Protein 6CBP (pdb70)

Nearest PDB structures (foldseek):
  6cbp-assembly1_P  TM=1.034E+00  e=3.731E-04  Human immunodeficiency virus 1
  6cbp-assembly1_A  TM=1.004E+00  e=7.213E-52  Homo sapiens
  5u0u-assembly4_E  TM=9.871E-01  e=1.589E-43  Homo sapiens
  7wqv-assembly6_L  TM=9.072E-01  e=3.188E-32  Homo sapiens
  6mn7-assembly1_G  TM=8.513E-01  e=2.211E-30  Homo sapiens

Foldseek 3Di:
DKDKDAPFQDDPPPDTPDDHDDIDMDDDDD/DWAWAKDAADEDAFQAKDKIKIAIDPDDLQFWKKWKWWDDPPFAIGTFWIARLVPRDIDGDPVQVDQWHWGADNVRSMIMIMGGRDDQVPFTWMKMFTFDTDDPPDDRLLQPQGQDIHFTYTYGYDVFWEWDAEWEEAAQAKTKIKTFDACQKVQPFLRKWKWWAAPPGDTHTAAGSFADGDPPHDPQWGKHDDRRMIMIMGGRDDQVSFTKMKMKIRDHPSHIGIHRIYGYHYD

CATH classification: 2.60.40.10

Sequence (265 aa):
EINCTRPNNNTRPGEIIGDIRQAHCNISRAQVQLVQSGAQMKNPGASVKVSCAPSGYTFTDFYIHWLRQAPGQGLQWMGWMNPQTGRTNTARNFQGRVTMTRDTSIGTAYMELRSLTSDDTAIYYCTTGGWISLYYDSSYYPNFDHWGQGTLLTVSGALTQPASVSGSPGQSITISCTGTKYDVGSHDLVSWYQQYPGKVPKYMIYEVNKRPSGVSNRFSGSKSGNTASLTISGLRAEDEADYYCCSFGGSATVVCGGGTKVTVH

B-factor: mean 37.57, std 12.37, range [16.33, 107.13]

Solvent-accessible surface area: 12924 Å² total; per-residue (Å²): 145,123,87,78,64,198,35,36,86,91,89,157,149,68,52,52,45,4,3,76,22,144,58,30,68,65,106,80,217,148,168,51,86,11,80,8,38,49,70,77,122,59,94,74,56,37,53,3,121,2,26,0,40,16,57,49,52,74,26,52,50,64,0,0,0,0,0,21,21,26,144,75,134,5,5,60,8,0,0,0,0,5,1,85,89,19,82,45,32,32,10,86,118,2,156,60,62,10,50,7,57,63,55,90,106,103,19,11,0,46,0,44,0,75,68,0,67,78,125,3,49,4,53,0,10,0,0,5,4,4,137,17,9,128,114,94,14,1,0,43,52,0,15,0,68,82,31,0,100,14,3,76,0,35,8,71,81,116,10,91,19,50,84,77,22,54,4,37,88,57,86,78,20,81,0,44,0,54,18,66,133,150,15,0,28,34,88,95,14,0,0,1,0,13,17,85,114,88,132,56,5,107,16,7,0,52,37,15,90,100,101,20,119,83,20,51,117,56,10,48,12,61,59,89,57,58,37,0,21,0,44,0,43,35,3,146,70,106,4,78,4,34,0,12,0,0,0,17,20,14,70,5,28,5,34,3,1,40,10,0,100,0,46,23,145

Structure (mmCIF, N/CA/C/O backbone):
data_6CBP
#
_entry.id   6CBP
#
_cell.length_a   68.005
_cell.length_b   68.005
_cell.length_c   128.835
_cell.angle_alpha   90.000
_cell.angle_beta   90.000
_cell.angle_gamma   90.000
#
_symmetry.space_group_name_H-M   'P 41 2 2'
#
loop_
_entity.id
_entity.type
_entity.pdbx_description
1 polymer 'Man9-V3 glycopeptide'
2 polymer 'DH270.6 single chain variable fragment'
3 branched beta-D-mannopyranose-(1-4)-2-acetamido-2-deoxy-beta-D-glucopyranose-(1-4)-2-acetamido-2-deoxy-beta-D-glucopyranose
4 branched alpha-D-mannopyranose-(1-2)-alpha-D-mannopyranose-(1-2)-alpha-D-mannopyranose-(1-3)-beta-D-mannopyranose-(1-4)-2-acetamido-2-deoxy-beta-D-glucopyranose-(1-4)-2-acetamido-2-deoxy-beta-D-glucopyranose
5 branched alpha-D-mannopyranose-(1-2)-alpha-D-mannopyranose-(1-3)-alpha-D-mannopyranose
6 branched alpha-D-mannopyranose-(1-2)-alp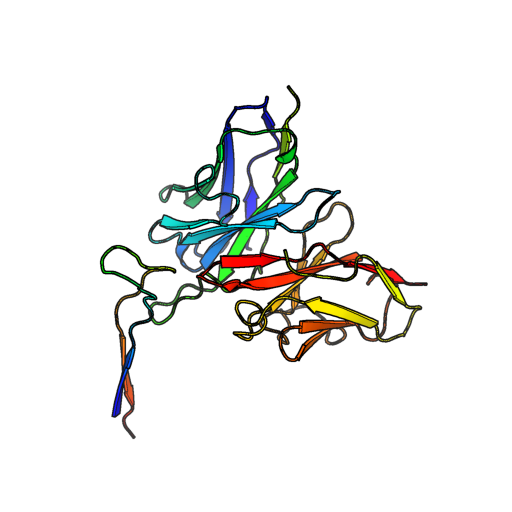ha-D-mannopyranose
7 water water
#
loop_
_atom_site.group_PDB
_atom_site.id
_atom_site.type_symbol
_atom_site.label_atom_id
_atom_site.label_alt_id
_atom_site.label_comp_id
_atom_site.label_asym_id
_atom_site.label_entity_id
_atom_site.label_seq_id
_atom_site.pdbx_PDB_ins_code
_atom_site.Cartn_x
_atom_site.Cartn_y
_atom_site.Cartn_z
_atom_site.occupancy
_atom_site.B_iso_or_equiv
_atom_site.auth_seq_id
_atom_site.auth_comp_id
_atom_site.auth_asym_id
_atom_site.auth_atom_id
_atom_site.pdbx_PDB_model_num
ATOM 1 N N . GLU A 1 1 ? 39.242 -32.836 -39.662 1.00 40.11 293 GLU P N 1
ATOM 2 C CA . GLU A 1 1 ? 38.300 -31.724 -39.738 1.00 42.74 293 GLU P CA 1
ATOM 3 C C . GLU A 1 1 ? 38.151 -31.034 -38.386 1.00 38.18 293 GLU P C 1
ATOM 4 O O . GLU A 1 1 ? 37.724 -31.647 -37.414 1.00 31.85 293 GLU P O 1
ATOM 10 N N . ILE A 1 2 ? 38.499 -29.752 -38.333 1.00 28.08 294 ILE P N 1
ATOM 11 C CA . ILE A 1 2 ? 38.506 -29.014 -37.072 1.00 34.01 294 ILE P CA 1
ATOM 12 C C . ILE A 1 2 ? 37.481 -27.879 -37.051 1.00 30.99 294 ILE P C 1
ATOM 13 O O . ILE A 1 2 ? 37.455 -27.037 -37.947 1.00 27.00 294 ILE P O 1
ATOM 18 N N . ASN A 1 3 ? 36.638 -27.869 -36.021 1.00 25.52 295 ASN P N 1
ATOM 19 C CA . ASN A 1 3 ? 35.626 -26.829 -35.862 1.00 36.52 295 ASN P CA 1
ATOM 20 C C . ASN A 1 3 ? 35.669 -26.235 -34.464 1.00 26.78 295 ASN P C 1
ATOM 21 O O . ASN A 1 3 ? 35.468 -26.939 -33.487 1.00 35.93 295 ASN P O 1
ATOM 26 N N . CYS A 1 4 ? 35.930 -24.936 -34.371 1.00 34.68 296 CYS P N 1
ATOM 27 C CA . CYS A 1 4 ? 35.999 -24.269 -33.078 1.00 23.48 296 CYS P CA 1
ATOM 28 C C . CYS A 1 4 ? 34.882 -23.246 -32.936 1.00 23.07 296 CYS P C 1
ATOM 29 O O . CYS A 1 4 ? 34.598 -22.493 -33.867 1.00 27.56 296 CYS P O 1
ATOM 32 N N . THR A 1 5 ? 34.234 -23.226 -31.775 1.00 33.38 297 THR P N 1
ATOM 33 C CA . THR A 1 5 ? 33.186 -22.242 -31.530 1.00 35.45 297 THR P CA 1
ATOM 34 C C . THR A 1 5 ? 33.389 -21.484 -30.226 1.00 34.83 297 THR P C 1
ATOM 35 O O . THR A 1 5 ? 33.944 -22.007 -29.258 1.00 23.28 297 THR P O 1
ATOM 39 N N . ARG A 1 6 ? 32.923 -20.241 -30.220 1.00 31.86 298 ARG P N 1
ATOM 40 C CA . ARG A 1 6 ? 32.931 -19.409 -29.031 1.00 26.20 298 ARG P CA 1
ATOM 41 C C . ARG A 1 6 ? 31.499 -19.099 -28.610 1.00 29.31 298 ARG P C 1
ATOM 42 O O . ARG A 1 6 ? 30.883 -18.164 -29.125 1.00 24.17 298 ARG P O 1
ATOM 50 N N . PRO A 1 7 ? 30.960 -19.901 -27.681 1.00 25.61 299 PRO P N 1
ATOM 51 C CA . PRO A 1 7 ? 29.590 -19.752 -27.175 1.00 29.58 299 PRO P CA 1
ATOM 52 C C . PRO A 1 7 ? 29.325 -18.384 -26.545 1.00 31.82 299 PRO P C 1
ATOM 53 O O . PRO A 1 7 ? 28.181 -17.932 -26.541 1.00 27.60 299 PRO P O 1
ATOM 57 N N . ASN A 1 8 ? 30.347 -17.706 -26.043 1.00 37.24 300 ASN P N 1
ATOM 58 C CA . ASN A 1 8 ? 30.120 -16.391 -25.457 1.00 40.70 300 ASN P CA 1
ATOM 59 C C . ASN A 1 8 ? 29.374 -15.467 -26.426 1.00 35.37 300 ASN P C 1
ATOM 60 O O . ASN A 1 8 ? 29.719 -15.378 -27.599 1.00 27.83 300 ASN P O 1
ATOM 65 N N . ASN A 1 9 ? 28.346 -14.796 -25.916 1.00 31.34 301 ASN P N 1
ATOM 66 C CA . ASN A 1 9 ? 27.519 -13.870 -26.684 1.00 28.46 301 ASN P CA 1
ATOM 67 C C . ASN A 1 9 ? 27.891 -12.456 -26.299 1.00 26.84 301 ASN P C 1
ATOM 68 O O . ASN A 1 9 ? 27.273 -11.864 -25.424 1.00 29.95 301 ASN P O 1
ATOM 73 N N . ASN A 1 10 ? 28.907 -11.908 -26.944 1.00 34.80 302 ASN P N 1
ATOM 74 C CA . ASN A 1 10 ? 29.349 -10.574 -26.579 1.00 41.12 302 ASN P CA 1
ATOM 75 C C . ASN A 1 10 ? 29.221 -9.440 -27.585 1.00 57.18 302 ASN P C 1
ATOM 76 O O . ASN A 1 10 ? 29.386 -9.619 -28.789 1.00 51.45 302 ASN P O 1
ATOM 81 N N . THR A 1 11 ? 28.930 -8.265 -27.039 1.00 74.63 303 THR P N 1
ATOM 82 C CA . THR A 1 11 ? 28.857 -7.019 -27.781 1.00 92.08 303 THR P CA 1
ATOM 83 C C . THR A 1 11 ? 29.639 -6.025 -26.944 1.00 92.76 303 THR P C 1
ATOM 84 O O . THR A 1 11 ? 29.354 -5.870 -25.757 1.00 96.83 303 THR P O 1
ATOM 88 N N . ARG A 1 12 ? 30.630 -5.377 -27.555 1.00 88.96 304 ARG P N 1
ATOM 89 C CA . ARG A 1 12 ? 31.578 -4.507 -26.850 1.00 81.79 304 ARG P CA 1
ATOM 90 C C . ARG A 1 12 ? 32.455 -5.303 -25.867 1.00 80.00 304 ARG P C 1
ATOM 91 O O . ARG A 1 12 ? 32.023 -6.322 -25.322 1.00 73.72 304 ARG P O 1
ATOM 99 N N . PRO A 1 13 ? 33.703 -4.851 -25.653 1.00 77.72 305 PRO P N 1
ATOM 100 C CA . PRO A 1 13 ? 34.644 -5.600 -24.810 1.00 74.07 305 PRO P CA 1
ATOM 101 C C . PRO A 1 13 ? 34.170 -5.761 -23.368 1.00 69.90 305 PRO P C 1
ATOM 102 O O . PRO A 1 13 ? 34.570 -6.717 -22.704 1.00 74.03 305 PRO P O 1
ATOM 106 N N . GLY A 1 14 ? 33.325 -4.849 -22.897 1.00 56.03 320 GLY P N 1
ATOM 107 C CA . GLY A 1 14 ? 32.886 -4.865 -21.513 1.00 47.68 320 GLY P CA 1
ATOM 108 C C . GLY A 1 14 ? 31.478 -5.384 -21.289 1.00 50.15 320 GLY P C 1
ATOM 109 O O . GLY A 1 14 ? 30.833 -5.027 -20.306 1.00 50.53 320 GLY P O 1
ATOM 110 N N . GLU A 1 15 ? 30.995 -6.234 -22.188 1.00 47.69 321 GLU P N 1
ATOM 111 C CA . GLU A 1 15 ? 29.643 -6.757 -22.047 1.00 45.33 321 GLU P CA 1
ATOM 112 C C . GLU A 1 15 ? 29.436 -8.117 -22.705 1.00 39.75 321 GLU P C 1
ATOM 113 O O . GLU A 1 15 ? 29.567 -8.263 -23.919 1.00 46.96 321 GLU P O 1
ATOM 119 N N . ILE A 1 16 ? 29.105 -9.110 -21.891 1.00 34.26 322 ILE P N 1
ATOM 120 C CA . ILE A 1 16 ? 28.733 -10.422 -22.398 1.00 35.58 322 ILE P CA 1
ATOM 121 C C . ILE A 1 16 ? 27.314 -10.746 -21.932 1.00 35.97 322 ILE P C 1
ATOM 122 O O . ILE A 1 16 ? 27.018 -10.719 -20.740 1.00 34.19 322 ILE P O 1
ATOM 127 N N . ILE A 1 17 ? 26.440 -11.041 -22.887 1.00 38.50 323 ILE P N 1
ATOM 128 C CA . ILE A 1 17 ? 25.011 -11.131 -22.623 1.00 38.12 323 ILE P CA 1
ATOM 129 C C . ILE A 1 17 ? 24.595 -12.311 -21.744 1.00 40.41 323 ILE P C 1
ATOM 130 O O . ILE A 1 17 ? 23.872 -12.137 -20.764 1.00 47.98 323 ILE P O 1
ATOM 135 N N . GLY A 1 18 ? 25.045 -13.508 -22.095 1.00 37.44 324 GLY P N 1
ATOM 136 C CA . GLY A 1 18 ? 24.608 -14.701 -21.390 1.00 32.70 324 GLY P CA 1
ATOM 137 C C . GLY A 1 18 ? 25.598 -15.191 -20.358 1.00 30.95 324 GLY P C 1
ATOM 138 O O . GLY A 1 18 ? 26.235 -14.396 -19.667 1.00 29.36 324 GLY P O 1
ATOM 139 N N . ASP A 1 19 ? 25.726 -16.511 -20.255 1.00 27.90 325 ASP P N 1
ATOM 140 C CA . ASP A 1 19 ? 26.694 -17.112 -19.344 1.00 23.94 325 ASP P CA 1
ATOM 141 C C . ASP A 1 19 ? 28.059 -17.227 -20.018 1.00 33.09 325 ASP P C 1
ATOM 142 O O . ASP A 1 19 ? 28.190 -16.950 -21.208 1.00 32.20 325 ASP P O 1
ATOM 147 N N . ILE A 1 20 ? 29.068 -17.634 -19.251 1.00 26.46 326 ILE P N 1
ATOM 148 C CA . ILE A 1 20 ? 30.451 -17.647 -19.721 1.00 23.37 326 ILE P CA 1
ATOM 149 C C . ILE A 1 20 ? 30.938 -19.054 -20.072 1.00 29.50 326 ILE P C 1
ATOM 150 O O . ILE A 1 20 ? 30.744 -20.000 -19.309 1.00 24.64 326 ILE P O 1
ATOM 155 N N . ARG A 1 21 ? 31.567 -19.184 -21.235 1.00 32.68 327 ARG P N 1
ATOM 156 C CA . ARG A 1 21 ? 32.179 -20.442 -21.639 1.00 27.89 327 ARG P CA 1
ATOM 157 C C . ARG A 1 21 ? 33.532 -20.184 -22.298 1.00 32.15 327 ARG P C 1
ATOM 158 O O . ARG A 1 21 ? 33.717 -19.172 -22.971 1.00 31.38 327 ARG P O 1
ATOM 166 N N . GLN A 1 22 ? 34.475 -21.102 -22.101 1.00 31.04 328 GLN P N 1
ATOM 167 C CA . GLN A 1 22 ? 35.724 -21.085 -22.854 1.00 27.76 328 GLN P CA 1
ATOM 168 C C . GLN A 1 22 ? 35.414 -21.421 -24.303 1.00 28.88 328 GLN P C 1
ATOM 169 O O . GLN A 1 22 ? 34.350 -21.962 -24.607 1.00 29.49 328 GLN P O 1
ATOM 175 N N . ALA A 1 23 ? 36.345 -21.111 -25.196 1.00 28.58 329 ALA P N 1
ATOM 176 C CA . ALA A 1 23 ? 36.236 -21.561 -26.575 1.00 28.43 329 ALA P CA 1
ATOM 177 C C . ALA A 1 23 ? 36.498 -23.060 -26.579 1.00 33.00 329 ALA P C 1
ATOM 178 O O . ALA A 1 23 ? 37.226 -23.568 -25.730 1.00 35.08 329 ALA P O 1
ATOM 180 N N . HIS A 1 24 ? 35.889 -23.776 -27.515 1.00 35.62 330 HIS P N 1
ATOM 181 C CA . HIS A 1 24 ? 36.143 -25.204 -27.635 1.00 30.47 330 HIS P CA 1
ATOM 182 C C . HIS A 1 24 ? 36.346 -25.597 -29.090 1.00 30.91 330 HIS P C 1
ATOM 183 O O . HIS A 1 24 ? 35.820 -24.952 -29.995 1.00 23.19 330 HIS P O 1
ATOM 190 N N . CYS A 1 25 ? 37.124 -26.653 -29.299 1.00 23.33 331 CYS P N 1
ATOM 191 C CA . CYS A 1 25 ? 37.372 -27.179 -30.632 1.00 23.73 331 CYS P CA 1
ATOM 192 C C . CYS A 1 25 ? 36.995 -28.647 -30.691 1.00 27.74 331 CYS P C 1
ATOM 193 O O . CYS A 1 25 ? 37.171 -29.379 -29.723 1.00 29.56 331 CYS P O 1
ATOM 196 N N . ASN A 1 26 ? 36.464 -29.074 -31.829 1.00 35.32 332 ASN P N 1
ATOM 197 C CA . ASN A 1 26 ? 36.155 -30.478 -32.033 1.00 32.47 332 ASN P CA 1
ATOM 198 C C . ASN A 1 26 ? 36.666 -30.967 -33.360 1.00 30.41 332 ASN P C 1
ATOM 199 O O . ASN A 1 26 ? 36.519 -30.309 -34.394 1.00 29.46 332 ASN P O 1
ATOM 204 N N . ILE A 1 27 ? 37.277 -32.138 -33.307 1.00 26.53 333 ILE P N 1
ATOM 205 C CA . ILE A 1 27 ? 37.942 -32.701 -34.452 1.00 30.36 333 ILE P CA 1
ATOM 206 C C . ILE A 1 27 ? 37.258 -34.008 -34.802 1.00 26.58 333 ILE P C 1
ATOM 207 O O . ILE A 1 27 ? 36.937 -34.803 -33.925 1.00 36.18 333 ILE P O 1
ATOM 212 N N . SER A 1 28 ? 37.018 -34.215 -36.087 1.00 35.06 334 SER P N 1
ATOM 213 C CA . SER A 1 28 ? 36.426 -35.452 -36.550 1.00 36.66 334 SER P CA 1
ATOM 214 C C . SER A 1 28 ? 37.339 -36.096 -37.574 1.00 37.17 334 SER P C 1
ATOM 215 O O . SER A 1 28 ? 37.717 -35.474 -38.566 1.00 36.04 334 SER P O 1
ATOM 218 N N . ARG A 1 29 ? 37.704 -37.344 -37.311 1.00 29.80 335 ARG P N 1
ATOM 219 C CA . ARG A 1 29 ? 38.601 -38.082 -38.187 1.00 45.58 335 ARG P CA 1
ATOM 220 C C . ARG A 1 29 ? 37.972 -39.401 -38.593 1.00 35.96 335 ARG P C 1
ATOM 221 O O . ARG A 1 29 ? 37.680 -40.235 -37.745 1.00 33.09 335 ARG P O 1
ATOM 229 N N . ALA A 1 30 ? 37.771 -39.582 -39.893 1.00 46.34 336 ALA P N 1
ATOM 230 C CA . ALA A 1 30 ? 37.251 -40.834 -40.422 1.00 41.38 336 ALA P CA 1
ATOM 231 C C . ALA A 1 30 ? 38.229 -41.423 -41.434 1.00 42.73 336 ALA P C 1
ATOM 232 O O . ALA A 1 30 ? 38.501 -42.623 -41.418 1.00 54.31 336 ALA P O 1
ATOM 234 N N . GLN B 2 1 ? 16.895 -38.702 -4.128 1.00 57.81 1 GLN A N 1
ATOM 235 C CA . GLN B 2 1 ? 15.685 -37.991 -4.531 1.00 50.16 1 GLN A CA 1
ATOM 236 C C . GLN B 2 1 ? 15.882 -36.471 -4.489 1.00 41.71 1 GLN A C 1
ATOM 237 O O . GLN B 2 1 ? 16.374 -35.920 -3.501 1.00 43.66 1 GLN A O 1
ATOM 243 N N . VAL B 2 2 ? 15.506 -35.799 -5.572 1.00 38.58 2 VAL A N 1
ATOM 244 C CA . VAL B 2 2 ? 15.705 -34.360 -5.679 1.00 34.79 2 VAL A CA 1
ATOM 245 C C . VAL B 2 2 ? 14.719 -33.600 -4.806 1.00 38.69 2 VAL A C 1
ATOM 246 O O . VAL B 2 2 ? 13.514 -33.828 -4.873 1.00 37.54 2 VAL A O 1
ATOM 250 N N . GLN B 2 3 ? 15.245 -32.707 -3.976 1.00 35.00 3 GLN A N 1
ATOM 251 C CA . GLN B 2 3 ? 14.413 -31.824 -3.172 1.00 26.58 3 GLN A CA 1
ATOM 252 C C . GLN B 2 3 ? 14.968 -30.414 -3.250 1.00 32.03 3 GLN A C 1
ATOM 253 O O . GLN B 2 3 ? 16.167 -30.204 -3.107 1.00 28.97 3 GLN A O 1
ATOM 259 N N . LEU B 2 4 ? 14.096 -29.446 -3.489 1.00 32.88 4 LEU A N 1
ATOM 260 C CA . LEU B 2 4 ? 14.487 -28.046 -3.403 1.00 33.34 4 LEU A CA 1
ATOM 261 C C . LEU B 2 4 ? 13.739 -27.423 -2.235 1.00 37.43 4 LEU A C 1
ATOM 262 O O . LEU B 2 4 ? 12.542 -27.152 -2.332 1.00 32.19 4 LEU A O 1
ATOM 267 N N . VAL B 2 5 ? 14.435 -27.218 -1.121 1.00 38.23 5 VAL A N 1
ATOM 268 C CA . VAL B 2 5 ? 13.764 -26.710 0.072 1.00 37.62 5 VAL A CA 1
ATOM 269 C C . VAL B 2 5 ? 13.958 -25.210 0.253 1.00 37.75 5 VAL A C 1
ATOM 270 O O . VAL B 2 5 ? 15.072 -24.732 0.476 1.00 36.22 5 VAL A O 1
ATOM 274 N N . GLN B 2 6 ? 12.859 -24.473 0.150 1.00 34.88 6 GLN A N 1
ATOM 275 C CA . GLN B 2 6 ? 12.900 -23.024 0.273 1.00 25.21 6 GLN A CA 1
ATOM 276 C C . GLN B 2 6 ? 12.662 -22.587 1.704 1.00 27.38 6 GLN A C 1
ATOM 277 O O . GLN B 2 6 ? 12.102 -23.329 2.511 1.00 25.79 6 GLN A O 1
ATOM 283 N N . SER B 2 7 ? 13.102 -21.376 2.018 1.00 29.40 7 SER A N 1
ATOM 284 C CA . SER B 2 7 ? 12.863 -20.799 3.328 1.00 26.17 7 SER A CA 1
ATOM 285 C C . SER B 2 7 ? 11.391 -20.433 3.471 1.00 31.26 7 SER A C 1
ATOM 286 O O . SER B 2 7 ? 10.665 -20.346 2.480 1.00 33.01 7 SER A O 1
ATOM 289 N N . GLY B 2 8 ? 10.953 -20.219 4.707 1.00 25.84 8 GLY A N 1
ATOM 290 C CA . GLY B 2 8 ? 9.541 -20.037 4.991 1.00 29.51 8 GLY A CA 1
ATOM 291 C C . GLY B 2 8 ? 8.973 -18.686 4.592 1.00 36.93 8 GLY A C 1
ATOM 292 O O . GLY B 2 8 ? 9.692 -17.800 4.127 1.00 29.42 8 GLY A O 1
ATOM 293 N N . ALA B 2 9 ? 7.666 -18.537 4.789 1.00 29.55 9 ALA A N 1
ATOM 294 C CA . ALA B 2 9 ? 6.946 -17.323 4.424 1.00 37.67 9 ALA A CA 1
ATOM 295 C C . ALA B 2 9 ? 7.416 -16.127 5.243 1.00 43.36 9 ALA A C 1
ATOM 296 O O . ALA B 2 9 ? 7.891 -16.280 6.367 1.00 46.51 9 ALA A O 1
ATOM 298 N N . GLN B 2 10 ? 7.278 -14.937 4.667 1.00 46.90 10 GLN A N 1
ATOM 299 C CA . GLN B 2 10 ? 7.758 -13.710 5.290 1.00 43.42 10 GLN A CA 1
ATOM 300 C C . GLN B 2 10 ? 6.771 -12.571 5.082 1.00 43.25 10 GLN A C 1
ATOM 301 O O . GLN B 2 10 ? 6.168 -12.450 4.019 1.00 41.43 10 GLN A O 1
ATOM 307 N N . MET B 2 11 ? 6.611 -11.733 6.099 1.00 39.91 11 MET A N 1
ATOM 308 C CA . MET B 2 11 ? 5.909 -10.471 5.922 1.00 35.85 11 MET A CA 1
ATOM 309 C C . MET B 2 11 ? 6.889 -9.326 6.046 1.00 42.09 11 MET A C 1
ATOM 310 O O . MET B 2 11 ? 7.630 -9.231 7.024 1.00 51.87 11 MET A O 1
ATOM 315 N N . LYS B 2 12 ? 6.890 -8.458 5.044 1.00 47.07 12 LYS A N 1
ATOM 316 C CA . LYS B 2 12 ? 7.773 -7.307 5.034 1.00 44.63 12 LYS A CA 1
ATOM 317 C C . LYS B 2 12 ? 6.963 -6.040 4.836 1.00 48.21 12 LYS A C 1
ATOM 318 O O . LYS B 2 12 ? 5.986 -6.028 4.092 1.00 50.81 12 LYS A O 1
ATOM 324 N N . ASN B 2 13 ? 7.369 -4.975 5.515 1.00 47.34 13 ASN A N 1
ATOM 325 C CA . ASN B 2 13 ? 6.799 -3.662 5.271 1.00 51.95 13 ASN A CA 1
ATOM 326 C C . ASN B 2 13 ? 7.430 -3.106 3.995 1.00 49.50 13 ASN A C 1
ATOM 327 O O . ASN B 2 13 ? 8.502 -3.564 3.592 1.00 38.89 13 ASN A O 1
ATOM 332 N N . PRO B 2 14 ? 6.762 -2.143 3.335 1.00 40.89 14 PRO A N 1
ATOM 333 C CA . PRO B 2 14 ? 7.314 -1.604 2.085 1.00 41.39 14 PRO A CA 1
ATOM 334 C C . PRO B 2 14 ? 8.679 -0.952 2.273 1.00 47.93 14 PRO A C 1
ATOM 335 O O . PRO B 2 14 ? 9.000 -0.490 3.368 1.00 59.01 14 PRO A O 1
ATOM 339 N N . GLY B 2 15 ? 9.471 -0.927 1.207 1.00 48.52 15 GLY A N 1
ATOM 340 C CA . GLY B 2 15 ? 10.803 -0.351 1.251 1.00 52.92 15 GLY A CA 1
ATOM 341 C C . GLY B 2 15 ? 11.851 -1.333 1.739 1.00 56.05 15 GLY A C 1
ATOM 342 O O . GLY B 2 15 ? 13.038 -1.175 1.454 1.00 54.45 15 GLY A O 1
ATOM 343 N N . ALA B 2 16 ? 11.410 -2.351 2.472 1.00 57.42 16 ALA A N 1
ATOM 344 C CA . ALA B 2 16 ? 12.314 -3.346 3.038 1.00 52.16 16 ALA A CA 1
ATOM 345 C C . ALA B 2 16 ? 12.866 -4.306 1.983 1.00 46.76 16 ALA A C 1
ATOM 346 O O . ALA B 2 16 ? 12.537 -4.214 0.800 1.00 43.34 16 ALA A O 1
ATOM 348 N N . SER B 2 17 ? 13.716 -5.225 2.427 1.00 41.99 17 SER A N 1
ATOM 349 C CA . SER B 2 17 ? 14.297 -6.224 1.543 1.00 37.22 17 SER A CA 1
ATOM 350 C C . SER B 2 17 ? 13.881 -7.613 1.992 1.00 36.95 17 SER A C 1
ATOM 351 O O . SER B 2 17 ? 13.587 -7.834 3.167 1.00 39.80 17 SER A O 1
ATOM 354 N N . VAL B 2 18 ? 13.849 -8.550 1.053 1.00 35.35 18 VAL A N 1
ATOM 355 C CA . VAL B 2 18 ? 13.600 -9.943 1.399 1.00 34.24 18 VAL A CA 1
ATOM 356 C C . VAL B 2 18 ? 14.708 -10.823 0.831 1.00 32.59 18 VAL A C 1
ATOM 357 O O . VAL B 2 18 ? 15.154 -10.631 -0.296 1.00 38.35 18 VAL A O 1
ATOM 361 N N . LYS B 2 19 ? 15.173 -11.775 1.627 1.00 31.80 19 LYS A N 1
ATOM 362 C CA . LYS B 2 19 ? 16.163 -12.718 1.152 1.00 29.47 19 LYS A CA 1
ATOM 363 C C . LYS B 2 19 ? 15.628 -14.141 1.272 1.00 31.22 19 LYS A C 1
ATOM 364 O O . LYS B 2 19 ? 15.535 -14.692 2.365 1.00 35.75 19 LYS A O 1
ATOM 370 N N . VAL B 2 20 ? 15.277 -14.725 0.133 1.00 31.85 20 VAL A N 1
ATOM 371 C CA . VAL B 2 20 ? 14.720 -16.068 0.087 1.00 27.36 20 VAL A CA 1
ATOM 372 C C . VAL B 2 20 ? 15.811 -17.091 -0.224 1.00 36.63 20 VAL A C 1
ATOM 373 O O . VAL B 2 20 ? 16.633 -16.881 -1.114 1.00 28.68 20 VAL A O 1
ATOM 377 N N . SER B 2 21 ? 15.819 -18.198 0.512 1.00 33.34 21 SER A N 1
ATOM 378 C CA . SER B 2 21 ? 16.825 -19.233 0.293 1.00 38.56 21 SER A CA 1
ATOM 379 C C . SER B 2 21 ? 16.247 -20.494 -0.351 1.00 29.64 21 SER A C 1
ATOM 380 O O . SER B 2 21 ? 15.056 -20.775 -0.241 1.00 24.34 21 SER A O 1
ATOM 383 N N . CYS B 2 22 ? 17.114 -21.246 -1.019 1.00 26.93 22 CYS A N 1
ATOM 384 C CA . CYS B 2 22 ? 16.736 -22.469 -1.715 1.00 26.41 22 CYS A CA 1
ATOM 385 C C . CYS B 2 22 ? 17.872 -23.473 -1.621 1.00 28.97 22 CYS A C 1
ATOM 386 O O . CYS B 2 22 ? 18.928 -23.281 -2.223 1.00 27.34 22 CYS A O 1
ATOM 389 N N . ALA B 2 23 ? 17.646 -24.540 -0.862 1.00 39.95 23 ALA A N 1
ATOM 390 C CA . ALA B 2 23 ? 18.656 -25.566 -0.650 1.00 33.96 23 ALA A CA 1
ATOM 391 C C . ALA B 2 23 ? 18.265 -26.861 -1.348 1.00 33.26 23 ALA A C 1
ATOM 392 O O . ALA B 2 23 ? 17.361 -27.567 -0.899 1.00 40.80 23 ALA A O 1
ATOM 394 N N . PRO B 2 24 ? 18.933 -27.161 -2.468 1.00 35.71 24 PRO A N 1
ATOM 395 C CA . PRO B 2 24 ? 18.729 -28.386 -3.245 1.00 31.94 24 PRO A CA 1
ATOM 396 C C . PRO B 2 24 ? 19.550 -29.565 -2.723 1.00 33.50 24 PRO A C 1
ATOM 397 O O . PRO B 2 24 ? 20.675 -29.382 -2.257 1.00 48.46 24 PRO A O 1
ATOM 401 N N . SER B 2 25 ? 18.982 -30.763 -2.808 1.00 28.70 25 SER A N 1
ATOM 402 C CA . SER B 2 25 ? 19.695 -31.984 -2.459 1.00 30.73 25 SER A CA 1
ATOM 403 C C . SER B 2 25 ? 19.193 -33.136 -3.317 1.00 32.90 25 SER A C 1
ATOM 404 O O . SER B 2 25 ? 18.136 -33.040 -3.938 1.00 30.61 25 SER A O 1
ATOM 407 N N . GLY B 2 26 ? 19.956 -34.223 -3.349 1.00 32.41 26 GLY A N 1
ATOM 408 C CA . GLY B 2 26 ? 19.573 -35.395 -4.112 1.00 24.97 26 GLY A CA 1
ATOM 409 C C . GLY B 2 26 ? 20.126 -35.364 -5.520 1.00 27.09 26 GLY A C 1
ATOM 410 O O . GLY B 2 26 ? 19.764 -36.186 -6.359 1.00 40.50 26 GLY A O 1
ATOM 411 N N . TYR B 2 27 ? 21.004 -34.401 -5.778 1.00 29.11 27 TYR A N 1
ATOM 412 C CA . TYR B 2 27 ? 21.679 -34.289 -7.064 1.00 26.27 27 TYR A CA 1
ATOM 413 C C . TYR B 2 27 ? 22.870 -33.352 -6.909 1.00 35.35 27 TYR A C 1
ATOM 414 O O . TYR B 2 27 ? 23.064 -32.760 -5.848 1.00 36.45 27 TYR A O 1
ATOM 423 N N . THR B 2 28 ? 23.671 -33.220 -7.961 1.00 33.43 28 THR A N 1
ATOM 424 C CA . THR B 2 28 ? 24.839 -32.348 -7.902 1.00 30.71 28 THR A CA 1
ATOM 425 C C . THR B 2 28 ? 24.470 -30.904 -8.201 1.00 21.70 28 THR A C 1
ATOM 426 O O . THR B 2 28 ? 24.239 -30.536 -9.352 1.00 30.31 28 THR A O 1
ATOM 430 N N . PHE B 2 29 ? 24.429 -30.103 -7.139 1.00 27.77 29 PHE A N 1
ATOM 431 C CA . PHE B 2 29 ? 24.056 -28.689 -7.173 1.00 27.87 29 PHE A CA 1
ATOM 432 C C . PHE B 2 29 ? 24.711 -27.902 -8.306 1.00 30.06 29 PHE A C 1
ATOM 433 O O . PHE B 2 29 ? 24.088 -27.032 -8.909 1.00 31.69 29 PHE A O 1
ATOM 441 N N . THR B 2 30 ? 25.964 -28.226 -8.601 1.00 30.59 30 THR A N 1
ATOM 442 C CA . THR B 2 30 ? 26.742 -27.466 -9.573 1.00 27.87 30 THR A CA 1
ATOM 443 C C . THR B 2 30 ? 26.557 -27.934 -11.024 1.00 27.95 30 THR A C 1
ATOM 444 O O . THR B 2 30 ? 27.133 -27.354 -11.938 1.00 23.03 30 THR A O 1
ATOM 448 N N . ASP B 2 31 ? 25.740 -28.962 -11.235 1.00 28.07 31 ASP A N 1
ATOM 449 C CA . ASP B 2 31 ? 25.534 -29.502 -12.579 1.00 25.29 31 ASP A CA 1
ATOM 450 C C . ASP B 2 31 ? 24.411 -28.821 -13.359 1.00 20.94 31 ASP A C 1
ATOM 451 O O . ASP B 2 31 ? 24.332 -28.954 -14.577 1.00 21.27 31 ASP A O 1
ATOM 456 N N . PHE B 2 32 ? 23.544 -28.100 -12.659 1.00 23.04 32 PHE A N 1
ATOM 457 C CA . PHE B 2 32 ? 22.356 -27.528 -13.284 1.00 27.23 32 PHE A CA 1
ATOM 458 C C . PHE B 2 32 ? 22.176 -26.073 -12.897 1.00 28.87 32 PHE A C 1
ATOM 459 O O . PHE B 2 32 ? 22.610 -25.653 -11.827 1.00 24.97 32 PHE A O 1
ATOM 467 N N . TYR B 2 33 ? 21.522 -25.310 -13.767 1.00 36.77 33 TYR A N 1
ATOM 468 C CA . TYR B 2 33 ? 21.227 -23.913 -13.477 1.00 31.49 33 TYR A CA 1
ATOM 469 C C . TYR B 2 33 ? 20.163 -23.801 -12.402 1.00 31.41 33 TYR A C 1
ATOM 470 O O . TYR B 2 33 ? 19.382 -24.731 -12.167 1.00 20.67 33 TYR A O 1
ATOM 479 N N . ILE B 2 34 ? 20.143 -22.654 -11.739 1.00 20.82 34 ILE A N 1
ATOM 480 C CA . ILE B 2 34 ? 19.062 -22.364 -10.814 1.00 28.78 34 ILE A CA 1
ATOM 481 C C . ILE B 2 34 ? 18.284 -21.147 -11.293 1.00 33.07 34 ILE A C 1
ATOM 482 O O . ILE B 2 34 ? 18.859 -20.109 -11.592 1.00 25.82 34 ILE A O 1
ATOM 487 N N . HIS B 2 35 ? 16.972 -21.286 -11.398 1.00 33.00 35 HIS A N 1
ATOM 488 C CA . HIS B 2 35 ? 16.145 -20.174 -11.831 1.00 24.74 35 HIS A CA 1
ATOM 489 C C . HIS B 2 35 ? 15.245 -19.695 -10.703 1.00 34.17 35 HIS A C 1
ATOM 490 O O . HIS B 2 35 ? 14.970 -20.420 -9.746 1.00 31.37 35 HIS A O 1
ATOM 497 N N . TRP B 2 36 ? 14.794 -18.455 -10.831 1.00 38.85 36 TRP A N 1
ATOM 498 C CA . TRP B 2 36 ? 13.882 -17.852 -9.879 1.00 32.63 36 TRP A CA 1
ATOM 499 C C . TRP B 2 36 ? 12.714 -17.239 -10.615 1.00 30.98 36 TRP A C 1
ATOM 500 O O . TRP B 2 36 ? 12.898 -16.417 -11.526 1.00 40.28 36 TRP A O 1
ATOM 511 N N . LEU B 2 37 ? 11.517 -17.644 -10.203 1.00 29.21 37 LEU A N 1
ATOM 512 C CA . LEU B 2 37 ? 10.280 -17.126 -10.775 1.00 35.27 37 LEU A CA 1
ATOM 513 C C . LEU B 2 37 ? 9.334 -16.721 -9.650 1.00 31.94 37 LEU A C 1
ATOM 514 O O . LEU B 2 37 ? 9.586 -17.017 -8.492 1.00 31.35 37 LEU A O 1
ATOM 519 N N . ARG B 2 38 ? 8.253 -16.030 -9.984 1.00 29.93 38 ARG A N 1
ATOM 520 C CA . ARG B 2 38 ? 7.262 -15.673 -8.975 1.00 31.20 38 ARG A CA 1
ATOM 521 C C . ARG B 2 38 ? 5.870 -15.581 -9.580 1.00 33.79 38 ARG A C 1
ATOM 522 O O . ARG B 2 38 ? 5.706 -15.352 -10.778 1.00 35.44 38 ARG A O 1
ATOM 530 N N . GLN B 2 39 ? 4.867 -15.766 -8.735 1.00 37.09 39 GLN A N 1
ATOM 531 C CA . GLN B 2 39 ? 3.496 -15.834 -9.197 1.00 34.31 39 GLN A CA 1
ATOM 532 C C . GLN B 2 39 ? 2.562 -15.183 -8.199 1.00 37.59 39 GLN A C 1
ATOM 533 O O . GLN B 2 39 ? 2.652 -15.427 -6.999 1.00 37.06 39 GLN A O 1
ATOM 539 N N . ALA B 2 40 ? 1.671 -14.347 -8.713 1.00 42.24 40 ALA A N 1
ATOM 540 C CA . ALA B 2 40 ? 0.598 -13.763 -7.925 1.00 47.00 40 ALA A CA 1
ATOM 541 C C . ALA B 2 40 ? -0.732 -14.226 -8.516 1.00 45.93 40 ALA A C 1
ATOM 542 O O . ALA B 2 40 ? -0.816 -14.484 -9.717 1.00 41.53 40 ALA A O 1
ATOM 544 N N . PRO B 2 41 ? -1.773 -14.350 -7.675 1.00 50.41 41 PRO A N 1
ATOM 545 C CA . PRO B 2 41 ? -3.095 -14.760 -8.169 1.00 49.70 41 PRO A CA 1
ATOM 546 C C . PRO B 2 41 ? -3.618 -13.843 -9.276 1.00 49.12 41 PRO A C 1
ATOM 547 O O . PRO B 2 41 ? -4.181 -14.330 -10.257 1.00 44.73 41 PRO A O 1
ATOM 551 N N . GLY B 2 42 ? -3.409 -12.536 -9.118 1.00 57.86 42 GLY A N 1
ATOM 552 C CA . GLY B 2 42 ? -3.859 -11.546 -10.085 1.00 68.12 42 GLY A CA 1
ATOM 553 C C . GLY B 2 42 ? -2.821 -11.169 -11.128 1.00 72.52 42 GLY A C 1
ATOM 554 O O . GLY B 2 42 ? -2.753 -10.020 -11.572 1.00 64.24 42 GLY A O 1
ATOM 555 N N . GLN B 2 43 ? -2.008 -12.148 -11.510 1.00 71.69 43 GLN A N 1
ATOM 556 C CA . GLN B 2 43 ? -1.052 -12.009 -12.601 1.00 68.69 43 GLN A CA 1
ATOM 557 C C . GLN B 2 43 ? -0.658 -13.425 -13.023 1.00 64.74 43 GLN A C 1
ATOM 558 O O . GLN B 2 43 ? -1.236 -14.398 -12.539 1.00 75.60 43 GLN A O 1
ATOM 564 N N . GLY B 2 44 ? 0.308 -13.553 -13.924 1.00 42.37 44 GLY A N 1
ATOM 565 C CA . GLY B 2 44 ? 0.714 -14.862 -14.394 1.00 38.44 44 GLY A CA 1
ATOM 566 C C . GLY B 2 44 ? 2.019 -15.341 -13.789 1.00 37.37 44 GLY A C 1
ATOM 567 O O . GLY B 2 44 ?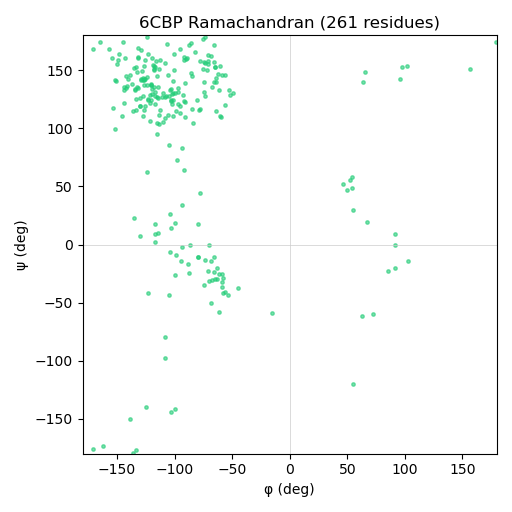 2.317 -15.085 -12.623 1.00 38.28 44 GLY A O 1
ATOM 568 N N . LEU B 2 45 ? 2.803 -16.047 -14.594 1.00 35.76 45 LEU A N 1
ATOM 569 C CA . LEU B 2 45 ? 4.087 -16.565 -14.149 1.00 34.59 45 LEU A CA 1
ATOM 570 C C . LEU B 2 45 ? 5.190 -15.591 -14.552 1.00 27.20 45 LEU A C 1
ATOM 571 O O . LEU B 2 45 ? 5.381 -15.317 -15.732 1.00 35.27 45 LEU A O 1
ATOM 576 N N . GLN B 2 46 ? 5.910 -15.063 -13.570 1.00 25.08 46 GLN A N 1
ATOM 577 C CA . GLN B 2 46 ? 6.928 -14.046 -13.838 1.00 26.32 46 GLN A CA 1
ATOM 578 C C . GLN B 2 46 ? 8.340 -14.538 -13.539 1.00 31.99 46 GLN A C 1
ATOM 579 O O . GLN B 2 46 ? 8.700 -14.750 -12.381 1.00 38.20 46 GLN A O 1
ATOM 585 N N . TRP B 2 47 ? 9.136 -14.706 -14.591 1.00 25.44 47 TRP A N 1
ATOM 586 C CA . TRP B 2 47 ? 10.522 -15.147 -14.460 1.00 26.86 47 TRP A CA 1
ATOM 587 C C . TRP B 2 47 ? 11.387 -14.007 -13.941 1.00 26.40 47 TRP A C 1
ATOM 588 O O . TRP B 2 47 ? 11.324 -12.890 -14.450 1.00 25.82 47 TRP A O 1
ATOM 599 N N . MET B 2 48 ? 12.188 -14.293 -12.921 1.00 29.82 48 MET A N 1
ATOM 600 C CA . MET B 2 48 ? 12.990 -13.268 -12.275 1.00 30.75 48 MET A CA 1
ATOM 601 C C . MET B 2 48 ? 14.453 -13.366 -12.667 1.00 41.51 48 MET A C 1
ATOM 602 O O . MET B 2 48 ? 15.092 -12.347 -12.929 1.00 29.30 48 MET A O 1
ATOM 607 N N . GLY B 2 49 ? 14.998 -14.581 -12.701 1.00 32.97 49 GLY A N 1
ATOM 608 C CA . GLY B 2 49 ? 16.396 -14.704 -13.092 1.00 35.01 49 GLY A CA 1
ATOM 609 C C . GLY B 2 49 ? 17.027 -16.082 -13.121 1.00 30.58 49 GLY A C 1
ATOM 610 O O . GLY B 2 49 ? 16.401 -17.069 -12.755 1.00 23.02 49 GLY A O 1
ATOM 611 N N . TRP B 2 50 ? 18.270 -16.155 -13.590 1.00 23.55 50 TRP A N 1
ATOM 612 C CA . TRP B 2 50 ? 19.052 -17.383 -13.445 1.00 21.03 50 TRP A CA 1
ATOM 613 C C . TRP B 2 50 ? 20.387 -17.147 -12.767 1.00 32.14 50 TRP A C 1
ATOM 614 O O . TRP B 2 50 ? 20.910 -16.027 -12.749 1.00 23.79 50 TRP A O 1
ATOM 625 N N . MET B 2 51 ? 20.924 -18.235 -12.224 1.00 35.62 51 MET A N 1
ATOM 626 C CA . MET B 2 51 ? 22.214 -18.264 -11.566 1.00 22.72 51 MET A CA 1
ATOM 627 C C . MET B 2 51 ? 22.940 -19.563 -11.908 1.00 30.01 51 MET A C 1
ATOM 628 O O . MET B 2 51 ? 22.343 -20.652 -11.916 1.00 33.58 51 MET A O 1
ATOM 633 N N . ASN B 2 52 ? 24.229 -19.428 -12.203 1.00 25.55 52 ASN A N 1
ATOM 634 C CA . ASN B 2 52 ? 25.134 -20.555 -12.373 1.00 25.02 52 ASN A CA 1
ATOM 635 C C . ASN B 2 52 ? 25.768 -20.881 -11.024 1.00 25.76 52 ASN A C 1
ATOM 636 O O . ASN B 2 52 ? 26.580 -20.106 -10.518 1.00 33.88 52 ASN A O 1
ATOM 641 N N . PRO B 2 53 ? 25.389 -22.025 -10.433 1.00 28.55 53 PRO A N 1
ATOM 642 C CA . PRO B 2 53 ? 25.861 -22.440 -9.106 1.00 31.17 53 PRO A CA 1
ATOM 643 C C . PRO B 2 53 ? 27.380 -22.574 -9.026 1.00 26.65 53 PRO A C 1
ATOM 644 O O . PRO B 2 53 ? 27.952 -22.324 -7.967 1.00 34.04 53 PRO A O 1
ATOM 648 N N . GLN B 2 54 ? 28.016 -22.957 -10.129 1.00 32.05 54 GLN A N 1
ATOM 649 C CA . GLN B 2 54 ? 29.471 -23.069 -10.173 1.00 39.44 54 GLN A CA 1
ATOM 650 C C . GLN B 2 54 ? 30.156 -21.731 -9.915 1.00 36.29 54 GLN A C 1
ATOM 651 O O . GLN B 2 54 ? 30.947 -21.592 -8.980 1.00 46.88 54 GLN A O 1
ATOM 657 N N . THR B 2 55 ? 29.844 -20.746 -10.752 1.00 36.18 55 THR A N 1
ATOM 658 C CA . THR B 2 55 ? 30.570 -19.479 -10.754 1.00 36.59 55 THR A CA 1
ATOM 659 C C . THR B 2 55 ? 29.849 -18.366 -10.011 1.00 30.79 55 THR A C 1
ATOM 660 O O . THR B 2 55 ? 30.478 -17.434 -9.518 1.00 39.07 55 THR A O 1
ATOM 664 N N . GLY B 2 56 ? 28.529 -18.455 -9.931 1.00 21.16 56 GLY A N 1
ATOM 665 C CA . GLY B 2 56 ? 27.763 -17.418 -9.274 1.00 19.83 56 GLY A CA 1
ATOM 666 C C . GLY B 2 56 ? 27.319 -16.340 -10.238 1.00 27.05 56 GLY A C 1
ATOM 667 O O . GLY B 2 56 ? 26.656 -15.387 -9.840 1.00 22.36 56 GLY A O 1
ATOM 668 N N . ARG B 2 57 ? 27.689 -16.482 -11.506 1.00 27.93 57 ARG A N 1
ATOM 669 C CA . ARG B 2 57 ? 27.256 -15.532 -12.518 1.00 29.82 57 ARG A CA 1
ATOM 670 C C . ARG B 2 57 ? 25.745 -15.604 -12.661 1.00 31.54 57 ARG A C 1
ATOM 671 O O . ARG B 2 57 ? 25.164 -16.688 -12.624 1.00 33.85 57 ARG A O 1
ATOM 679 N N . THR B 2 58 ? 25.108 -14.450 -12.821 1.00 29.88 58 THR A N 1
ATOM 680 C CA . THR B 2 58 ? 23.652 -14.391 -12.874 1.00 23.50 58 THR A CA 1
ATOM 681 C C . THR B 2 58 ? 23.143 -13.607 -14.078 1.00 31.87 58 THR A C 1
ATOM 682 O O . THR B 2 58 ? 23.898 -12.907 -14.748 1.00 34.16 58 THR A O 1
ATOM 686 N N . ASN B 2 59 ? 21.851 -13.729 -14.346 1.00 21.88 59 ASN A N 1
ATOM 687 C CA . ASN B 2 59 ? 21.178 -12.772 -15.212 1.00 26.43 59 ASN A CA 1
ATOM 688 C C . ASN B 2 59 ? 19.769 -12.535 -14.709 1.00 28.70 59 ASN A C 1
ATOM 689 O O . ASN B 2 59 ? 19.071 -13.482 -14.351 1.00 24.64 59 ASN A O 1
ATOM 694 N N . THR B 2 60 ? 19.348 -11.275 -14.666 1.00 26.71 60 THR A N 1
ATOM 695 C CA . THR B 2 60 ? 18.031 -10.954 -14.124 1.00 38.65 60 THR A CA 1
ATOM 696 C C . THR B 2 60 ? 17.116 -10.326 -15.166 1.00 39.64 60 THR A C 1
ATOM 697 O O . THR B 2 60 ? 17.577 -9.687 -16.110 1.00 39.14 60 THR A O 1
ATOM 701 N N . ALA B 2 61 ? 15.814 -10.514 -14.982 1.00 36.99 61 ALA A N 1
ATOM 702 C CA . ALA B 2 61 ? 14.824 -9.886 -15.844 1.00 35.06 61 ALA A CA 1
ATOM 703 C C . ALA B 2 61 ? 14.979 -8.370 -15.802 1.00 39.80 61 ALA A C 1
ATOM 704 O O . ALA B 2 61 ? 15.345 -7.802 -14.770 1.00 36.60 61 ALA A O 1
ATOM 706 N N . ARG B 2 62 ? 14.709 -7.727 -16.936 1.00 42.10 62 ARG A N 1
ATOM 707 C CA . ARG B 2 62 ? 14.851 -6.281 -17.072 1.00 45.47 62 ARG A CA 1
ATOM 708 C C . ARG B 2 62 ? 14.080 -5.544 -15.990 1.00 50.80 62 ARG A C 1
ATOM 709 O O . ARG B 2 62 ? 14.584 -4.596 -15.390 1.00 54.85 62 ARG A O 1
ATOM 711 N N . ASN B 2 63 ? 12.864 -6.008 -15.731 1.00 51.21 63 ASN A N 1
ATOM 712 C CA . ASN B 2 63 ? 11.976 -5.386 -14.753 1.00 51.32 63 ASN A CA 1
ATOM 713 C C . ASN B 2 63 ? 12.492 -5.480 -13.317 1.00 48.21 63 ASN A C 1
ATOM 714 O O . ASN B 2 63 ? 11.948 -4.847 -12.412 1.00 43.52 63 ASN A O 1
ATOM 719 N N . PHE B 2 64 ? 13.537 -6.278 -13.120 1.00 44.57 64 PHE A N 1
ATOM 720 C CA . PHE B 2 64 ? 14.174 -6.417 -11.817 1.00 43.13 64 PHE A CA 1
ATOM 721 C C . PHE B 2 64 ? 15.619 -5.928 -11.857 1.00 54.46 64 PHE A C 1
ATOM 722 O O . PHE B 2 64 ? 16.365 -6.116 -10.897 1.00 52.10 64 PHE A O 1
ATOM 730 N N . GLN B 2 65 ? 15.982 -5.306 -12.979 1.00 63.58 65 GLN A N 1
ATOM 731 C CA . GLN B 2 65 ? 17.323 -4.768 -13.264 1.00 68.13 65 GLN A CA 1
ATOM 732 C C . GLN B 2 65 ? 18.286 -4.597 -12.092 1.00 59.36 65 GLN A C 1
ATOM 733 O O . GLN B 2 65 ? 19.373 -5.173 -12.086 1.00 64.13 65 GLN A O 1
ATOM 739 N N . GLY B 2 66 ? 17.889 -3.796 -11.109 1.00 41.13 66 GLY A N 1
ATOM 740 C CA . GLY B 2 66 ? 18.780 -3.464 -10.016 1.00 43.10 66 GLY A CA 1
ATOM 741 C C . GLY B 2 66 ? 18.164 -3.537 -8.636 1.00 46.50 66 GLY A C 1
ATOM 742 O O . GLY B 2 66 ? 18.654 -2.897 -7.707 1.00 47.46 66 GLY A O 1
ATOM 743 N N . ARG B 2 67 ? 17.091 -4.307 -8.493 1.00 42.19 67 ARG A N 1
ATOM 744 C CA . ARG B 2 67 ? 16.498 -4.535 -7.176 1.00 41.42 67 ARG A CA 1
ATOM 745 C C . ARG B 2 67 ? 16.564 -6.009 -6.780 1.00 40.90 67 ARG A C 1
ATOM 746 O O . ARG B 2 67 ? 16.085 -6.402 -5.717 1.00 38.72 67 ARG A O 1
ATOM 754 N N . VAL B 2 68 ? 17.176 -6.814 -7.643 1.00 37.81 68 VAL A N 1
ATOM 755 C CA . VAL B 2 68 ? 17.362 -8.236 -7.392 1.00 29.91 68 VAL A CA 1
ATOM 756 C C . VAL B 2 68 ? 18.843 -8.600 -7.362 1.00 41.49 68 VAL A C 1
ATOM 757 O O . VAL B 2 68 ? 19.612 -8.177 -8.224 1.00 38.98 68 VAL A O 1
ATOM 761 N N . THR B 2 69 ? 19.235 -9.376 -6.355 1.00 40.38 69 THR A N 1
ATOM 762 C CA . THR B 2 69 ? 20.568 -9.967 -6.314 1.00 36.75 69 THR A CA 1
ATOM 763 C C . THR B 2 69 ? 20.498 -11.471 -6.033 1.00 35.06 69 THR A C 1
ATOM 764 O O . THR B 2 69 ? 20.001 -11.891 -4.991 1.00 36.76 69 THR A O 1
ATOM 768 N N . MET B 2 70 ? 20.992 -12.278 -6.965 1.00 29.33 70 MET A N 1
ATOM 769 C CA . MET B 2 70 ? 21.030 -13.724 -6.772 1.00 36.65 70 MET A CA 1
ATOM 770 C C . MET B 2 70 ? 22.439 -14.194 -6.453 1.00 32.12 70 MET A C 1
ATOM 771 O O . MET B 2 70 ? 23.379 -13.888 -7.178 1.00 28.99 70 MET A O 1
ATOM 776 N N . THR B 2 71 ? 22.575 -14.944 -5.368 1.00 22.91 71 THR A N 1
ATOM 777 C CA . THR B 2 71 ? 23.884 -15.421 -4.939 1.00 37.85 71 THR A CA 1
ATOM 778 C C . THR B 2 71 ? 23.816 -16.885 -4.535 1.00 36.28 71 THR A C 1
ATOM 779 O O . THR B 2 71 ? 22.764 -17.511 -4.612 1.00 33.44 71 THR A O 1
ATOM 783 N N . ARG B 2 72 ? 24.942 -17.435 -4.106 1.00 36.48 72 ARG A N 1
ATOM 784 C CA . ARG B 2 72 ? 24.923 -18.762 -3.514 1.00 38.31 72 ARG A CA 1
ATOM 785 C C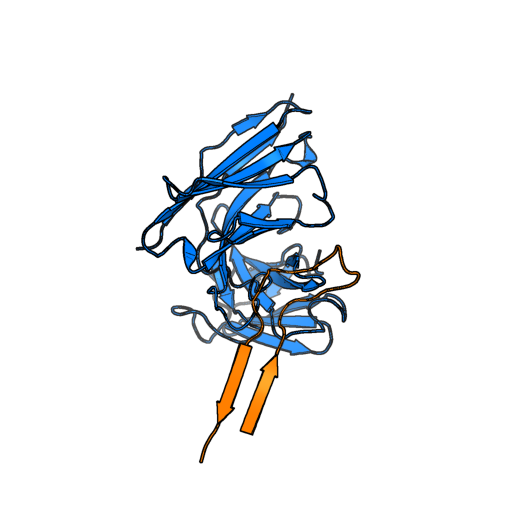 . ARG B 2 72 ? 26.053 -18.940 -2.511 1.00 40.02 72 ARG A C 1
ATOM 786 O O . ARG B 2 72 ? 27.157 -18.431 -2.694 1.00 37.23 72 ARG A O 1
ATOM 794 N N . ASP B 2 73 ? 25.739 -19.636 -1.427 1.00 43.53 73 ASP A N 1
ATOM 795 C CA . ASP B 2 73 ? 26.723 -20.038 -0.444 1.00 40.44 73 ASP A CA 1
ATOM 796 C C . ASP B 2 73 ? 27.151 -21.457 -0.801 1.00 34.44 73 ASP A C 1
ATOM 797 O O . ASP B 2 73 ? 26.353 -22.399 -0.728 1.00 29.65 73 ASP A O 1
ATOM 802 N N . THR B 2 74 ? 28.408 -21.596 -1.206 1.00 35.99 74 THR A N 1
ATOM 803 C CA . THR B 2 74 ? 28.905 -22.860 -1.734 1.00 41.30 74 THR A CA 1
ATOM 804 C C . THR B 2 74 ? 29.123 -23.910 -0.658 1.00 35.87 74 THR A C 1
ATOM 805 O O . THR B 2 74 ? 28.907 -25.096 -0.895 1.00 41.67 74 THR A O 1
ATOM 809 N N . SER B 2 75 ? 29.541 -23.473 0.524 1.00 34.31 75 SER A N 1
ATOM 810 C CA . SER B 2 75 ? 29.813 -24.398 1.618 1.00 31.99 75 SER A CA 1
ATOM 811 C C . SER B 2 75 ? 28.558 -25.127 2.092 1.00 39.37 75 SER A C 1
ATOM 812 O O . SER B 2 75 ? 28.635 -26.256 2.576 1.00 43.06 75 SER A O 1
ATOM 815 N N . ILE B 2 76 ? 27.405 -24.479 1.952 1.00 41.28 76 ILE A N 1
ATOM 816 C CA . ILE B 2 76 ? 26.140 -25.079 2.363 1.00 40.35 76 ILE A CA 1
ATOM 817 C C . ILE B 2 76 ? 25.223 -25.326 1.172 1.00 35.02 76 ILE A C 1
ATOM 818 O O . ILE B 2 76 ? 24.052 -25.655 1.345 1.00 37.69 76 ILE A O 1
ATOM 823 N N . GLY B 2 77 ? 25.771 -25.168 -0.029 1.00 33.83 77 GLY A N 1
ATOM 824 C CA . GLY B 2 77 ? 25.051 -25.437 -1.261 1.00 31.93 77 GLY A CA 1
ATOM 825 C C . GLY B 2 77 ? 23.684 -24.786 -1.317 1.00 38.14 77 GLY A C 1
ATOM 826 O O . GLY B 2 77 ? 22.697 -25.430 -1.665 1.00 38.38 77 GLY A O 1
ATOM 827 N N . THR B 2 78 ? 23.620 -23.506 -0.967 1.00 34.10 78 THR A N 1
ATOM 828 C CA . THR B 2 78 ? 22.330 -22.831 -0.858 1.00 31.28 78 THR A CA 1
ATOM 829 C C . THR B 2 78 ? 22.248 -21.601 -1.751 1.00 34.88 78 THR A C 1
ATOM 830 O O . THR B 2 78 ? 23.085 -20.707 -1.665 1.00 34.57 78 THR A O 1
ATOM 834 N N . ALA B 2 79 ? 21.231 -21.556 -2.604 1.00 27.54 79 ALA A N 1
ATOM 835 C CA . ALA B 2 79 ? 21.014 -20.394 -3.457 1.00 27.91 79 ALA A CA 1
ATOM 836 C C . ALA B 2 79 ? 20.192 -19.334 -2.722 1.00 30.08 79 ALA A C 1
ATOM 837 O O . ALA B 2 79 ? 19.344 -19.659 -1.897 1.00 26.91 79 ALA A O 1
ATOM 839 N N . TYR B 2 80 ? 20.458 -18.068 -3.022 1.00 28.13 80 TYR A N 1
ATOM 840 C CA . TYR B 2 80 ? 19.739 -16.951 -2.420 1.00 25.65 80 TYR A CA 1
ATOM 841 C C . TYR B 2 80 ? 19.218 -15.984 -3.475 1.00 23.81 80 TYR A C 1
ATOM 842 O O . TYR B 2 80 ? 19.890 -15.705 -4.468 1.00 33.58 80 TYR A O 1
ATOM 851 N N . MET B 2 81 ? 18.015 -15.475 -3.238 1.00 29.37 81 MET A N 1
ATOM 852 C CA . MET B 2 81 ? 17.412 -14.455 -4.082 1.00 32.40 81 MET A CA 1
ATOM 853 C C . MET B 2 81 ? 16.996 -13.300 -3.185 1.00 31.36 81 MET A C 1
ATOM 854 O O . MET B 2 81 ? 16.133 -13.455 -2.325 1.00 29.10 81 MET A O 1
ATOM 859 N N . GLU B 2 82 ? 17.618 -12.142 -3.378 1.00 23.79 82 GLU A N 1
ATOM 860 C CA . GLU B 2 82 ? 17.264 -10.961 -2.605 1.00 26.89 82 GLU A CA 1
ATOM 861 C C . GLU B 2 82 ? 16.521 -9.928 -3.445 1.00 34.49 82 GLU A C 1
ATOM 862 O O . GLU B 2 82 ? 16.985 -9.522 -4.507 1.00 29.87 82 GLU A O 1
ATOM 868 N N . LEU B 2 83 ? 15.361 -9.510 -2.953 1.00 38.65 83 LEU A N 1
ATOM 869 C CA . LEU B 2 83 ? 14.550 -8.508 -3.625 1.00 31.11 83 LEU A CA 1
ATOM 870 C C . LEU B 2 83 ? 14.436 -7.271 -2.735 1.00 34.22 83 LEU A C 1
ATOM 871 O O . LEU B 2 83 ? 13.962 -7.353 -1.603 1.00 39.53 83 LEU A O 1
ATOM 876 N N . ARG B 2 84 ? 14.881 -6.129 -3.254 1.00 32.83 84 ARG A N 1
ATOM 877 C CA . ARG B 2 84 ? 14.935 -4.892 -2.478 1.00 35.38 84 ARG A CA 1
ATOM 878 C C . ARG B 2 84 ? 13.775 -3.950 -2.787 1.00 42.36 84 ARG A C 1
ATOM 879 O O . ARG B 2 84 ? 13.094 -4.099 -3.803 1.00 45.56 84 ARG A O 1
ATOM 887 N N . SER B 2 85 ? 13.577 -2.973 -1.904 1.00 42.39 85 SER A N 1
ATOM 888 C CA . SER B 2 85 ? 12.557 -1.938 -2.072 1.00 45.34 85 SER A CA 1
ATOM 889 C C . SER B 2 85 ? 11.171 -2.521 -2.338 1.00 41.84 85 SER A C 1
ATOM 890 O O . SER B 2 85 ? 10.535 -2.190 -3.338 1.00 46.33 85 SER A O 1
ATOM 893 N N . LEU B 2 86 ? 10.715 -3.391 -1.441 1.00 39.44 86 LEU A N 1
ATOM 894 C CA . LEU B 2 86 ? 9.434 -4.071 -1.610 1.00 40.19 86 LEU A CA 1
ATOM 895 C C . LEU B 2 86 ? 8.273 -3.088 -1.628 1.00 44.85 86 LEU A C 1
ATOM 896 O O . LEU B 2 86 ? 8.314 -2.055 -0.960 1.00 49.11 86 LEU A O 1
ATOM 901 N N . THR B 2 87 ? 7.249 -3.411 -2.412 1.00 31.80 87 THR A N 1
ATOM 902 C CA . THR B 2 87 ? 5.949 -2.754 -2.301 1.00 32.97 87 THR A CA 1
ATOM 903 C C . THR B 2 87 ? 4.878 -3.832 -2.310 1.00 35.32 87 THR A C 1
ATOM 904 O O . THR B 2 87 ? 5.187 -5.024 -2.358 1.00 36.54 87 THR A O 1
ATOM 908 N N . SER B 2 88 ? 3.621 -3.411 -2.275 1.00 33.32 88 SER A N 1
ATOM 909 C CA . SER B 2 88 ? 2.497 -4.339 -2.276 1.00 41.91 88 SER A CA 1
ATOM 910 C C . SER B 2 88 ? 2.435 -5.164 -3.554 1.00 40.67 88 SER A C 1
ATOM 911 O O . SER B 2 88 ? 1.812 -6.224 -3.587 1.00 34.11 88 SER A O 1
ATOM 914 N N . ASP B 2 89 ? 3.087 -4.668 -4.601 1.00 40.17 89 ASP A N 1
ATOM 915 C CA . ASP B 2 89 ? 3.125 -5.352 -5.888 1.00 38.03 89 ASP A CA 1
ATOM 916 C C . ASP B 2 89 ? 4.033 -6.570 -5.849 1.00 45.67 89 ASP A C 1
ATOM 917 O O . ASP B 2 89 ? 4.010 -7.402 -6.757 1.00 49.73 89 ASP A O 1
ATOM 922 N N . ASP B 2 90 ? 4.837 -6.668 -4.797 1.00 48.83 90 ASP A N 1
ATOM 923 C CA . ASP B 2 90 ? 5.787 -7.765 -4.659 1.00 35.84 90 ASP A CA 1
ATOM 924 C C . ASP B 2 90 ? 5.207 -8.920 -3.852 1.00 41.95 90 ASP A C 1
ATOM 925 O O . ASP B 2 90 ? 5.862 -9.945 -3.664 1.00 49.42 90 ASP A O 1
ATOM 930 N N . THR B 2 91 ? 3.981 -8.750 -3.371 1.00 33.95 91 THR A N 1
ATOM 931 C CA . THR B 2 91 ? 3.289 -9.843 -2.707 1.00 30.12 91 THR A CA 1
ATOM 932 C C . THR B 2 91 ? 3.048 -10.977 -3.700 1.00 29.51 91 THR A C 1
ATOM 933 O O . THR B 2 91 ? 2.308 -10.814 -4.669 1.00 41.45 91 THR A O 1
ATOM 937 N N . ALA B 2 92 ? 3.686 -12.118 -3.459 1.00 28.68 92 ALA A N 1
ATOM 938 C CA . ALA B 2 92 ? 3.633 -13.239 -4.391 1.00 33.21 92 ALA A CA 1
ATOM 939 C C . ALA B 2 92 ? 4.250 -14.506 -3.800 1.00 30.91 92 ALA A C 1
ATOM 940 O O . ALA B 2 92 ? 4.899 -14.474 -2.756 1.00 29.73 92 ALA A O 1
ATOM 942 N N . ILE B 2 93 ? 4.022 -15.624 -4.477 1.00 29.05 93 ILE A N 1
ATOM 943 C CA . ILE B 2 93 ? 4.720 -16.859 -4.180 1.00 30.68 93 ILE A CA 1
ATOM 944 C C . ILE B 2 93 ? 5.972 -16.910 -5.037 1.00 24.32 93 ILE A C 1
ATOM 945 O O . ILE B 2 93 ? 5.893 -16.843 -6.260 1.00 26.53 93 ILE A O 1
ATOM 950 N N . TYR B 2 94 ? 7.123 -17.040 -4.389 1.00 21.91 94 TYR A N 1
ATOM 951 C CA . TYR B 2 94 ? 8.405 -17.073 -5.076 1.00 23.14 94 TYR A CA 1
ATOM 952 C C . TYR B 2 94 ? 8.945 -18.500 -5.169 1.00 27.92 94 TYR A C 1
ATOM 953 O O . TYR B 2 94 ? 8.933 -19.241 -4.191 1.00 38.34 94 TYR A O 1
ATOM 962 N N . TYR B 2 95 ? 9.415 -18.878 -6.354 1.00 22.23 95 TYR A N 1
ATOM 963 C CA . TYR B 2 95 ? 9.887 -20.232 -6.607 1.00 20.44 95 TYR A CA 1
ATOM 964 C C . TYR B 2 95 ? 11.346 -20.270 -7.044 1.00 35.80 95 TYR A C 1
ATOM 965 O O . TYR B 2 95 ? 11.794 -19.463 -7.870 1.00 36.76 95 TYR A O 1
ATOM 974 N N . CYS B 2 96 ? 12.062 -21.234 -6.472 1.00 24.02 96 CYS A N 1
ATOM 975 C CA . CYS B 2 96 ? 13.380 -21.649 -6.916 1.00 25.84 96 CYS A CA 1
ATOM 976 C C . CYS B 2 96 ? 13.219 -22.918 -7.753 1.00 24.75 96 CYS A C 1
ATOM 977 O O . CYS B 2 96 ? 12.530 -23.846 -7.336 1.00 27.17 96 CYS A O 1
ATOM 980 N N . THR B 2 97 ? 13.823 -22.960 -8.939 1.00 26.49 97 THR A N 1
ATOM 981 C CA . THR B 2 97 ? 13.739 -24.159 -9.785 1.00 31.42 97 THR A CA 1
ATOM 982 C C . THR B 2 97 ? 15.102 -24.582 -10.317 1.00 31.83 97 THR A C 1
ATOM 983 O O . THR B 2 97 ? 16.036 -23.790 -10.339 1.00 28.45 97 THR A O 1
ATOM 987 N N . THR B 2 98 ? 15.205 -25.834 -10.751 1.00 28.87 98 THR A N 1
ATOM 988 C CA . THR B 2 98 ? 16.383 -26.285 -11.480 1.00 30.30 98 THR A CA 1
ATOM 989 C C . THR B 2 98 ? 16.235 -25.888 -12.944 1.00 35.64 98 THR A C 1
ATOM 990 O O . THR B 2 98 ? 15.146 -25.533 -13.396 1.00 36.23 98 THR A O 1
ATOM 994 N N . GLY B 2 99 ? 17.332 -25.953 -13.686 1.00 31.51 99 GLY A N 1
ATOM 995 C CA . GLY B 2 99 ? 17.317 -25.561 -15.079 1.00 27.43 99 GLY A CA 1
ATOM 996 C C . GLY B 2 99 ? 18.122 -26.508 -15.933 1.00 27.85 99 GLY A C 1
ATOM 997 O O . GLY B 2 99 ? 18.240 -27.691 -15.622 1.00 24.93 99 GLY A O 1
ATOM 998 N N . GLY B 2 100 ? 18.682 -25.981 -17.014 1.00 26.95 100 GLY A N 1
ATOM 999 C CA . GLY B 2 100 ? 19.436 -26.795 -17.944 1.00 25.97 100 GLY A CA 1
ATOM 1000 C C . GLY B 2 100 ? 20.696 -27.376 -17.332 1.00 26.84 100 GLY A C 1
ATOM 1001 O O . GLY B 2 100 ? 21.271 -26.816 -16.396 1.00 30.49 100 GLY A O 1
ATOM 1002 N N . TRP B 2 101 ? 21.118 -28.519 -17.859 1.00 27.31 101 TRP A N 1
ATOM 1003 C CA . TRP B 2 101 ? 22.366 -29.134 -17.447 1.00 24.14 101 TRP A CA 1
ATOM 1004 C C . TRP B 2 101 ? 23.530 -28.259 -17.902 1.00 27.48 101 TRP A C 1
ATOM 1005 O O . TRP B 2 101 ? 23.552 -27.772 -19.036 1.00 34.11 101 TRP A O 1
ATOM 1016 N N . ILE B 2 102 ? 24.492 -28.050 -17.015 1.00 22.73 102 ILE A N 1
ATOM 1017 C CA . ILE B 2 102 ? 25.626 -27.186 -17.329 1.00 23.77 102 ILE A CA 1
ATOM 1018 C C . ILE B 2 102 ? 26.739 -27.928 -18.074 1.00 30.36 102 ILE A C 1
ATOM 1019 O O . ILE B 2 102 ? 27.348 -28.867 -17.556 1.00 32.39 102 ILE A O 1
ATOM 1024 N N . SER B 2 103 ? 26.989 -27.495 -19.303 1.00 34.73 103 SER A N 1
ATOM 1025 C CA . SER B 2 103 ? 27.992 -28.110 -20.156 1.00 30.21 103 SER A CA 1
ATOM 1026 C C . SER B 2 103 ? 29.093 -27.113 -20.493 1.00 27.62 103 SER A C 1
ATOM 1027 O O . SER B 2 103 ? 28.858 -25.904 -20.555 1.00 28.30 103 SER A O 1
ATOM 1030 N N . LEU B 2 104 ? 30.292 -27.631 -20.720 1.00 18.31 104 LEU A N 1
ATOM 1031 C CA . LEU B 2 104 ? 31.432 -26.798 -21.084 1.00 26.05 104 LEU A CA 1
ATOM 1032 C C . LEU B 2 104 ? 31.315 -26.229 -22.491 1.00 31.26 104 LEU A C 1
ATOM 1033 O O . LEU B 2 104 ? 31.939 -25.219 -22.810 1.00 24.46 104 LEU A O 1
ATOM 1038 N N . TYR B 2 105 ? 30.518 -26.880 -23.334 1.00 33.99 105 TYR A N 1
ATOM 1039 C CA . TYR B 2 105 ? 30.543 -26.606 -24.771 1.00 33.70 105 TYR A CA 1
ATOM 1040 C C . TYR B 2 105 ? 29.447 -25.670 -25.291 1.00 30.80 105 TYR A C 1
ATOM 1041 O O . TYR B 2 105 ? 29.488 -25.249 -26.447 1.00 30.37 105 TYR A O 1
ATOM 1050 N N . TYR B 2 106 ? 28.470 -25.348 -24.449 1.00 31.72 106 TYR A N 1
ATOM 1051 C CA . TYR B 2 106 ? 27.414 -24.416 -24.839 1.00 30.33 106 TYR A CA 1
ATOM 1052 C C . TYR B 2 106 ? 26.752 -23.771 -23.627 1.00 34.53 106 TYR A C 1
ATOM 1053 O O . TYR B 2 106 ? 26.947 -24.198 -22.493 1.00 35.01 106 TYR A O 1
ATOM 1062 N N . ASP B 2 107 ? 25.960 -22.740 -23.878 1.00 29.90 107 ASP A N 1
ATOM 1063 C CA . ASP B 2 107 ? 25.251 -22.059 -22.812 1.00 31.11 107 ASP A CA 1
ATOM 1064 C C . ASP B 2 107 ? 23.784 -22.486 -22.773 1.00 28.56 107 ASP A C 1
ATOM 1065 O O . ASP B 2 107 ? 23.052 -22.321 -23.746 1.00 32.09 107 ASP A O 1
ATOM 1070 N N . SER B 2 108 ? 23.365 -23.043 -21.643 1.00 25.31 108 SER A N 1
ATOM 1071 C CA . SER B 2 108 ? 21.987 -23.489 -21.476 1.00 28.77 108 SER A CA 1
ATOM 1072 C C . SER B 2 108 ? 21.274 -22.716 -20.368 1.00 31.63 108 SER A C 1
ATOM 1073 O O . SER B 2 108 ? 20.240 -23.151 -19.867 1.00 28.29 108 SER A O 1
ATOM 1076 N N . SER B 2 109 ? 21.835 -21.565 -20.001 1.00 21.46 109 SER A N 1
ATOM 1077 C CA . SER B 2 109 ? 21.276 -20.713 -18.953 1.00 27.72 109 SER A CA 1
ATOM 1078 C C . SER B 2 109 ? 19.845 -20.270 -19.246 1.00 28.28 109 SER A C 1
ATOM 1079 O O . SER B 2 109 ? 19.058 -20.034 -18.332 1.00 34.86 109 SER A O 1
ATOM 1082 N N . TYR B 2 110 ? 19.517 -20.160 -20.526 1.00 19.67 110 TYR A N 1
ATOM 1083 C CA . TYR B 2 110 ? 18.222 -19.636 -20.939 1.00 24.68 110 TYR A CA 1
ATOM 1084 C C . TYR B 2 110 ? 17.267 -20.737 -21.391 1.00 24.24 110 TYR A C 1
ATOM 1085 O O . TYR B 2 110 ? 16.248 -20.455 -22.016 1.00 28.43 110 TYR A O 1
ATOM 1094 N N . TYR B 2 111 ? 17.601 -21.987 -21.083 1.00 18.16 111 TYR A N 1
ATOM 1095 C CA . TYR B 2 111 ? 16.693 -23.101 -21.347 1.00 19.28 111 TYR A CA 1
ATOM 1096 C C . TYR B 2 111 ? 15.615 -23.104 -20.269 1.00 23.77 111 TYR A C 1
ATOM 1097 O O . TYR B 2 111 ? 15.922 -23.294 -19.097 1.00 29.00 111 TYR A O 1
ATOM 1106 N N . PRO B 2 112 ? 14.346 -22.903 -20.654 1.00 32.99 112 PRO A N 1
ATOM 1107 C CA . PRO B 2 112 ? 13.273 -22.908 -19.651 1.00 35.51 112 PRO A CA 1
ATOM 1108 C C . PRO B 2 112 ? 12.882 -24.321 -19.208 1.00 35.67 112 PRO A C 1
ATOM 1109 O O . PRO B 2 112 ? 11.697 -24.624 -19.092 1.00 28.57 112 PRO A O 1
ATOM 1113 N N . ASN B 2 113 ? 13.878 -25.167 -18.961 1.00 37.31 113 ASN A N 1
ATOM 1114 C CA . ASN B 2 113 ? 13.648 -26.552 -18.564 1.00 33.87 113 ASN A CA 1
ATOM 1115 C C . ASN B 2 113 ? 13.637 -26.711 -17.051 1.00 31.07 113 ASN A C 1
ATOM 1116 O O . ASN B 2 113 ? 14.641 -27.089 -16.449 1.00 29.72 113 ASN A O 1
ATOM 1121 N N . PHE B 2 114 ? 12.491 -26.431 -16.442 1.00 24.39 114 PHE A N 1
ATOM 1122 C CA . PHE B 2 114 ? 12.376 -26.428 -14.990 1.00 20.21 114 PHE A CA 1
ATOM 1123 C C . PHE B 2 114 ? 11.801 -27.743 -14.470 1.00 28.09 114 PHE A C 1
ATOM 1124 O O . PHE B 2 114 ? 10.648 -27.803 -14.033 1.00 24.73 114 PHE A O 1
ATOM 1132 N N . ASP B 2 115 ? 12.623 -28.790 -14.519 1.00 24.68 115 ASP A N 1
ATOM 1133 C CA . ASP B 2 115 ? 12.217 -30.139 -14.122 1.00 27.53 115 ASP A CA 1
ATOM 1134 C C . ASP B 2 115 ? 11.728 -30.214 -12.681 1.00 31.60 115 ASP A C 1
ATOM 1135 O O . ASP B 2 115 ? 10.745 -30.892 -12.390 1.00 31.73 115 ASP A O 1
ATOM 1140 N N . HIS B 2 116 ? 12.427 -29.525 -11.784 1.00 24.96 116 HIS A N 1
ATOM 1141 C CA . HIS B 2 116 ? 12.131 -29.606 -10.359 1.00 29.43 116 HIS A CA 1
ATOM 1142 C C . HIS B 2 116 ? 11.917 -28.226 -9.747 1.00 33.67 116 HIS A C 1
ATOM 1143 O O . HIS B 2 116 ? 12.593 -27.258 -10.099 1.00 36.11 116 HIS A O 1
ATOM 1150 N N . TRP B 2 117 ? 10.966 -28.150 -8.826 1.00 35.45 117 TRP A N 1
ATOM 1151 C CA . TRP B 2 117 ? 10.548 -26.883 -8.249 1.00 29.28 117 TRP A CA 1
ATOM 1152 C C . TRP B 2 117 ? 10.590 -26.931 -6.730 1.00 30.15 117 TRP A C 1
ATOM 1153 O O . TRP B 2 117 ? 10.258 -27.951 -6.126 1.00 22.12 117 TRP A O 1
ATOM 1164 N N . GLY B 2 118 ? 10.978 -25.816 -6.115 1.00 25.74 118 GLY A N 1
ATOM 1165 C CA . GLY B 2 118 ? 10.861 -25.662 -4.676 1.00 30.12 118 GLY A CA 1
ATOM 1166 C C . GLY B 2 118 ? 9.394 -25.644 -4.289 1.00 31.64 118 GLY A C 1
ATOM 1167 O O . GLY B 2 118 ? 8.522 -25.595 -5.153 1.00 28.96 118 GLY A O 1
ATOM 1168 N N . GLN B 2 119 ? 9.110 -25.677 -2.991 1.00 35.16 119 GLN A N 1
ATOM 1169 C CA . GLN B 2 119 ? 7.722 -25.708 -2.537 1.00 25.65 119 GLN A CA 1
ATOM 1170 C C . GLN B 2 119 ? 7.077 -24.321 -2.573 1.00 29.28 119 GLN A C 1
ATOM 1171 O O . GLN B 2 119 ? 5.868 -24.190 -2.419 1.00 31.71 119 GLN A O 1
ATOM 1177 N N . GLY B 2 120 ? 7.888 -23.292 -2.786 1.00 30.33 120 GLY A N 1
ATOM 1178 C CA . GLY B 2 120 ? 7.374 -21.938 -2.884 1.00 33.15 120 GLY A CA 1
ATOM 1179 C C . GLY B 2 120 ? 7.487 -21.166 -1.585 1.00 25.27 120 GLY A C 1
ATOM 1180 O O . GLY B 2 120 ? 7.504 -21.746 -0.505 1.00 32.61 120 GLY A O 1
ATOM 1181 N N . THR B 2 121 ? 7.577 -19.848 -1.692 1.00 30.49 121 THR A N 1
ATOM 1182 C CA . THR B 2 121 ? 7.699 -19.002 -0.513 1.00 36.04 121 THR A CA 1
ATOM 1183 C C . THR B 2 121 ? 6.794 -17.784 -0.641 1.00 31.50 121 THR A C 1
ATOM 1184 O O . THR B 2 121 ? 6.999 -16.941 -1.510 1.00 31.00 121 THR A O 1
ATOM 1188 N N . LEU B 2 122 ? 5.792 -17.699 0.227 1.00 33.55 122 LEU A N 1
ATOM 1189 C CA . LEU B 2 122 ? 4.829 -16.601 0.185 1.00 33.86 122 LEU A CA 1
ATOM 1190 C C . LEU B 2 122 ? 5.380 -15.323 0.816 1.00 41.54 122 LEU A C 1
ATOM 1191 O O . LEU B 2 122 ? 5.660 -15.275 2.014 1.00 39.51 122 LEU A O 1
ATOM 1196 N N . LEU B 2 123 ? 5.534 -14.289 -0.001 1.00 36.78 123 LEU A N 1
ATOM 1197 C CA . LEU B 2 123 ? 5.944 -12.982 0.493 1.00 36.86 123 LEU A CA 1
ATOM 1198 C C . LEU B 2 123 ? 4.705 -12.105 0.565 1.00 41.11 123 LEU A C 1
ATOM 1199 O O . LEU B 2 123 ? 4.003 -11.933 -0.430 1.00 37.83 123 LEU A O 1
ATOM 1204 N N . THR B 2 124 ? 4.436 -11.557 1.744 1.00 37.29 124 THR A N 1
ATOM 1205 C CA . THR B 2 124 ? 3.344 -10.610 1.910 1.00 42.37 124 THR A CA 1
ATOM 1206 C C . THR B 2 124 ? 3.908 -9.245 2.282 1.00 44.33 124 THR A C 1
ATOM 1207 O O . THR B 2 124 ? 4.683 -9.123 3.229 1.00 36.80 124 THR A O 1
ATOM 1211 N N . VAL B 2 125 ? 3.536 -8.223 1.520 1.00 37.01 125 VAL A N 1
ATOM 1212 C CA . VAL B 2 125 ? 3.985 -6.867 1.806 1.00 43.11 125 VAL A CA 1
ATOM 1213 C C . VAL B 2 125 ? 2.809 -5.984 2.185 1.00 48.70 125 VAL A C 1
ATOM 1214 O O . VAL B 2 125 ? 2.020 -5.581 1.331 1.00 56.29 125 VAL A O 1
ATOM 1218 N N . SER B 2 126 ? 2.695 -5.692 3.476 1.00 62.67 126 SER A N 1
ATOM 1219 C CA . SER B 2 126 ? 1.549 -4.956 3.997 1.00 70.10 126 SER A CA 1
ATOM 1220 C C . SER B 2 126 ? 1.914 -3.537 4.413 1.00 75.79 126 SER A C 1
ATOM 1221 O O . SER B 2 126 ? 1.653 -2.582 3.682 1.00 81.49 126 SER A O 1
ATOM 1224 N N . GLY B 2 127 ? 2.509 -3.407 5.593 1.00 76.77 127 GLY A N 1
ATOM 1225 C CA . GLY B 2 127 ? 2.926 -2.113 6.101 1.00 77.97 127 GLY A CA 1
ATOM 1226 C C . GLY B 2 127 ? 1.777 -1.149 6.320 1.00 76.47 127 GLY A C 1
ATOM 1227 O O . GLY B 2 127 ? 1.964 -0.078 6.897 1.00 80.45 127 GLY A O 1
ATOM 1228 N N . ALA B 2 144 ? 5.556 -10.190 -20.805 1.00 51.53 145 ALA A N 1
ATOM 1229 C CA . ALA B 2 144 ? 4.961 -11.515 -20.662 1.00 61.90 145 ALA A CA 1
ATOM 1230 C C . ALA B 2 144 ? 4.477 -12.053 -22.002 1.00 59.31 145 ALA A C 1
ATOM 1231 O O . ALA B 2 144 ? 4.108 -11.287 -22.892 1.00 59.69 145 ALA A O 1
ATOM 1233 N N . LEU B 2 145 ? 4.486 -13.375 -22.140 1.00 45.86 146 LEU A N 1
ATOM 1234 C CA . LEU B 2 145 ? 3.959 -14.020 -23.334 1.00 38.26 146 LEU A CA 1
ATOM 1235 C C . LEU B 2 145 ? 2.437 -13.979 -23.302 1.00 35.48 146 LEU A C 1
ATOM 1236 O O . LEU B 2 145 ? 1.832 -13.859 -22.238 1.00 39.61 146 LEU A O 1
ATOM 1241 N N . THR B 2 146 ? 1.818 -14.081 -24.470 1.00 33.26 147 THR A N 1
ATOM 1242 C CA . THR B 2 146 ? 0.372 -13.946 -24.564 1.00 39.04 147 THR A CA 1
ATOM 1243 C C . THR B 2 146 ? -0.341 -15.290 -24.677 1.00 38.80 147 THR A C 1
ATOM 1244 O O . THR B 2 146 ? -0.238 -15.979 -25.688 1.00 41.50 147 THR A O 1
ATOM 1248 N N . GLN B 2 147 ? -1.052 -15.653 -23.614 1.00 34.17 148 GLN A N 1
ATOM 1249 C CA . GLN B 2 147 ? -1.899 -16.838 -23.607 1.00 32.13 148 GLN A CA 1
ATOM 1250 C C . GLN B 2 147 ? -3.360 -16.422 -23.490 1.00 36.96 148 GLN A C 1
ATOM 1251 O O . GLN B 2 147 ? -3.661 -15.383 -22.903 1.00 40.57 148 GLN A O 1
ATOM 1257 N N . PRO B 2 148 ? -4.278 -17.232 -24.045 1.00 41.27 149 PRO A N 1
ATOM 1258 C CA . PRO B 2 148 ? -5.700 -16.980 -23.792 1.00 37.36 149 PRO A CA 1
ATOM 1259 C C . PRO B 2 148 ? -5.989 -17.217 -22.316 1.00 42.12 149 PRO A C 1
ATOM 1260 O O . PRO B 2 148 ? -5.445 -18.158 -21.742 1.00 43.90 149 PRO A O 1
ATOM 1264 N N . ALA B 2 149 ? -6.813 -16.371 -21.708 1.00 38.60 150 ALA A N 1
ATOM 1265 C CA . ALA B 2 149 ? -7.044 -16.448 -20.271 1.00 37.60 150 ALA A CA 1
ATOM 1266 C C . ALA B 2 149 ? -7.842 -17.693 -19.916 1.00 45.69 150 ALA A C 1
ATOM 1267 O O . ALA B 2 149 ? -7.676 -18.272 -18.842 1.00 42.30 150 ALA A O 1
ATOM 1269 N N . SER B 2 150 ? -8.705 -18.102 -20.837 1.00 49.95 151 SER A N 1
ATOM 1270 C CA . SER B 2 150 ? -9.602 -19.220 -20.605 1.00 47.96 151 SER A CA 1
ATOM 1271 C C . SER B 2 150 ? -9.772 -20.059 -21.861 1.00 44.98 151 SER A C 1
AT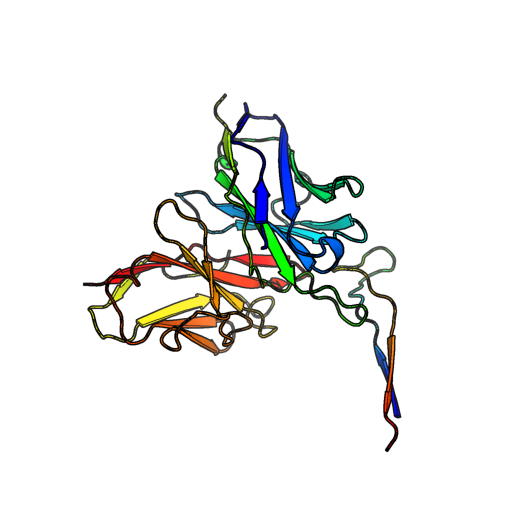OM 1272 O O . SER B 2 150 ? -9.948 -19.530 -22.955 1.00 48.24 151 SER A O 1
ATOM 1275 N N . VAL B 2 151 ? -9.704 -21.374 -21.694 1.00 45.55 152 VAL A N 1
ATOM 1276 C CA . VAL B 2 151 ? -9.953 -22.303 -22.787 1.00 43.01 152 VAL A CA 1
ATOM 1277 C C . VAL B 2 151 ? -10.861 -23.413 -22.280 1.00 47.26 152 VAL A C 1
ATOM 1278 O O . VAL B 2 151 ? -10.654 -23.955 -21.193 1.00 44.39 152 VAL A O 1
ATOM 1282 N N . SER B 2 152 ? -11.881 -23.740 -23.063 1.00 55.03 153 SER A N 1
ATOM 1283 C CA . SER B 2 152 ? -12.886 -24.685 -22.613 1.00 54.85 153 SER A CA 1
ATOM 1284 C C . SER B 2 152 ? -13.098 -25.829 -23.597 1.00 50.16 153 SER A C 1
ATOM 1285 O O . SER B 2 152 ? -13.072 -25.637 -24.811 1.00 47.95 153 SER A O 1
ATOM 1288 N N . GLY B 2 153 ? -13.306 -27.022 -23.054 1.00 46.56 154 GLY A N 1
ATOM 1289 C CA . GLY B 2 153 ? -13.645 -28.181 -23.857 1.00 45.88 154 GLY A CA 1
ATOM 1290 C C . GLY B 2 153 ? -14.527 -29.126 -23.068 1.00 40.82 154 GLY A C 1
ATOM 1291 O O . GLY B 2 153 ? -14.559 -29.071 -21.843 1.00 49.50 154 GLY A O 1
ATOM 1292 N N . SER B 2 154 ? -15.259 -29.985 -23.766 1.00 44.06 155 SER A N 1
ATOM 1293 C CA . SER B 2 154 ? -16.045 -31.021 -23.106 1.00 50.59 155 SER A CA 1
ATOM 1294 C C . SER B 2 154 ? -15.196 -32.296 -23.088 1.00 49.60 155 SER A C 1
ATOM 1295 O O . SER B 2 154 ? -14.153 -32.341 -23.743 1.00 43.48 155 SER A O 1
ATOM 1298 N N . PRO B 2 155 ? -15.612 -33.325 -22.324 1.00 44.18 156 PRO A N 1
ATOM 1299 C CA . PRO B 2 155 ? -14.734 -34.499 -22.220 1.00 45.46 156 PRO A CA 1
ATOM 1300 C C . PRO B 2 155 ? -14.516 -35.238 -23.542 1.00 44.98 156 PRO A C 1
ATOM 1301 O O . PRO B 2 155 ? -15.433 -35.341 -24.358 1.00 51.02 156 PRO A O 1
ATOM 1305 N N . GLY B 2 156 ? -13.299 -35.739 -23.739 1.00 40.53 157 GLY A N 1
ATOM 1306 C CA . GLY B 2 156 ? -12.958 -36.504 -24.924 1.00 43.18 157 GLY A CA 1
ATOM 1307 C C . GLY B 2 156 ? -12.407 -35.667 -26.064 1.00 52.31 157 GLY A C 1
ATOM 1308 O O . GLY B 2 156 ? -11.748 -36.188 -26.962 1.00 54.04 157 GLY A O 1
ATOM 1309 N N . GLN B 2 157 ? -12.674 -34.366 -26.027 1.00 58.34 158 GLN A N 1
ATOM 1310 C CA . GLN B 2 157 ? -12.254 -33.465 -27.096 1.00 55.24 158 GLN A CA 1
ATOM 1311 C C . GLN B 2 157 ? -10.755 -33.184 -27.080 1.00 49.85 158 GLN A C 1
ATOM 1312 O O . GLN B 2 157 ? -10.092 -33.309 -26.049 1.00 43.13 158 GLN A O 1
ATOM 1318 N N . SER B 2 158 ? -10.229 -32.802 -28.238 1.00 47.88 159 SER A N 1
ATOM 1319 C CA . SER B 2 158 ? -8.871 -32.297 -28.326 1.00 49.70 159 SER A CA 1
ATOM 1320 C C . SER B 2 158 ? -8.914 -30.785 -28.190 1.00 50.64 159 SER A C 1
ATOM 1321 O O . SER B 2 158 ? -9.677 -30.109 -28.880 1.00 52.83 159 SER A O 1
ATOM 1324 N N . ILE B 2 159 ? -8.094 -30.264 -27.287 1.00 46.64 160 ILE A N 1
ATOM 1325 C CA . ILE B 2 159 ? -8.074 -28.842 -26.999 1.00 44.86 160 ILE A CA 1
ATOM 1326 C C . ILE B 2 159 ? -6.688 -28.281 -27.323 1.00 49.80 160 ILE A C 1
ATOM 1327 O O . ILE B 2 159 ? -5.705 -29.019 -27.328 1.00 51.17 160 ILE A O 1
ATOM 1332 N N . THR B 2 160 ? -6.606 -26.988 -27.620 1.00 48.28 161 THR A N 1
ATOM 1333 C CA . THR B 2 160 ? -5.308 -26.374 -27.900 1.00 50.57 161 THR A CA 1
ATOM 1334 C C . THR B 2 160 ? -5.136 -25.003 -27.241 1.00 44.09 161 THR A C 1
ATOM 1335 O O . THR B 2 160 ? -6.055 -24.184 -27.217 1.00 45.21 161 THR A O 1
ATOM 1339 N N . ILE B 2 161 ? -3.944 -24.775 -26.701 1.00 36.61 162 ILE A N 1
ATOM 1340 C CA . ILE B 2 161 ? -3.633 -23.555 -25.968 1.00 43.98 162 ILE A CA 1
ATOM 1341 C C . ILE B 2 161 ? -2.458 -22.840 -26.613 1.00 44.92 162 ILE A C 1
ATOM 1342 O O . ILE B 2 161 ? -1.370 -23.404 -26.733 1.00 42.41 162 ILE A O 1
ATOM 1347 N N . SER B 2 162 ? -2.678 -21.592 -27.011 1.00 41.66 163 SER A N 1
ATOM 1348 C CA . SER B 2 162 ? -1.642 -20.808 -27.675 1.00 36.87 163 SER A CA 1
ATOM 1349 C C . SER B 2 162 ? -0.766 -20.000 -26.722 1.00 34.47 163 SER A C 1
ATOM 1350 O O . SER B 2 162 ? -1.141 -19.708 -25.587 1.00 40.51 163 SER A O 1
ATOM 1353 N N . CYS B 2 163 ? 0.406 -19.632 -27.217 1.00 27.24 164 CYS A N 1
ATOM 1354 C CA . CYS B 2 163 ? 1.394 -18.897 -26.447 1.00 33.44 164 CYS A CA 1
ATOM 1355 C C . CYS B 2 163 ? 2.221 -18.076 -27.419 1.00 33.17 164 CYS A C 1
ATOM 1356 O O . CYS B 2 163 ? 3.136 -18.590 -28.062 1.00 33.07 164 CYS A O 1
ATOM 1359 N N . THR B 2 164 ? 1.891 -16.796 -27.522 1.00 36.30 165 THR A N 1
ATOM 1360 C CA . THR B 2 164 ? 2.457 -15.945 -28.560 1.00 44.10 165 THR A CA 1
ATOM 1361 C C . THR B 2 164 ? 3.484 -14.942 -28.037 1.00 42.85 165 THR A C 1
ATOM 1362 O O . THR B 2 164 ? 3.221 -14.192 -27.098 1.00 44.68 165 THR A O 1
ATOM 1366 N N . GLY B 2 165 ? 4.655 -14.937 -28.662 1.00 40.27 166 GLY A N 1
ATOM 1367 C CA . GLY B 2 165 ? 5.692 -13.971 -28.350 1.00 32.24 166 GLY A CA 1
ATOM 1368 C C . GLY B 2 165 ? 6.132 -13.227 -29.596 1.00 38.22 166 GLY A C 1
ATOM 1369 O O . GLY B 2 165 ? 5.309 -12.871 -30.440 1.00 39.58 166 GLY A O 1
ATOM 1370 N N . THR B 2 166 ? 7.434 -12.993 -29.716 1.00 37.78 167 THR A N 1
ATOM 1371 C CA . THR B 2 166 ? 7.979 -12.290 -30.875 1.00 45.22 167 THR A CA 1
ATOM 1372 C C . THR B 2 166 ? 9.054 -13.125 -31.560 1.00 47.64 167 THR A C 1
ATOM 1373 O O . THR B 2 166 ? 9.392 -14.217 -31.102 1.00 42.88 167 THR A O 1
ATOM 1377 N N . LYS B 2 167 ? 9.599 -12.600 -32.653 1.00 43.52 168 LYS A N 1
ATOM 1378 C CA . LYS B 2 167 ? 10.664 -13.285 -33.376 1.00 46.60 168 LYS A CA 1
ATOM 1379 C C . LYS B 2 167 ? 11.963 -13.334 -32.566 1.00 44.10 168 LYS A C 1
ATOM 1380 O O . LYS B 2 167 ? 12.878 -14.093 -32.885 1.00 35.86 168 LYS A O 1
ATOM 1386 N N . TYR B 2 168 ? 12.031 -12.523 -31.515 1.00 41.34 169 TYR A N 1
ATOM 1387 C CA . TYR B 2 168 ? 13.215 -12.464 -30.664 1.00 41.93 169 TYR A CA 1
ATOM 1388 C C . TYR B 2 168 ? 13.188 -13.495 -29.536 1.00 42.17 169 TYR A C 1
ATOM 1389 O O . TYR B 2 168 ? 14.233 -13.877 -29.016 1.00 50.67 169 TYR A O 1
ATOM 1398 N N . ASP B 2 169 ? 11.993 -13.936 -29.154 1.00 40.36 170 ASP A N 1
ATOM 1399 C CA . ASP B 2 169 ? 11.862 -14.964 -28.129 1.00 32.31 170 ASP A CA 1
ATOM 1400 C C . ASP B 2 169 ? 11.423 -16.307 -28.711 1.00 34.19 170 ASP A C 1
ATOM 1401 O O . ASP B 2 169 ? 12.252 -17.048 -29.209 1.00 34.77 170 ASP A O 1
ATOM 1406 N N . VAL B 2 170 ? 10.131 -16.619 -28.657 1.00 29.39 171 VAL A N 1
ATOM 1407 C CA . VAL B 2 170 ? 9.666 -17.936 -29.092 1.00 30.04 171 VAL A CA 1
ATOM 1408 C C . VAL B 2 170 ? 9.855 -18.186 -30.594 1.00 38.76 171 VAL A C 1
ATOM 1409 O O . VAL B 2 170 ? 9.959 -19.333 -31.034 1.00 40.55 171 VAL A O 1
ATOM 1413 N N . GLY B 2 171 ? 9.926 -17.110 -31.371 1.00 36.45 172 GLY A N 1
ATOM 1414 C CA . GLY B 2 171 ? 10.159 -17.214 -32.799 1.00 38.68 172 GLY A CA 1
ATOM 1415 C C . GLY B 2 171 ? 11.550 -17.724 -33.126 1.00 44.14 172 GLY A C 1
ATOM 1416 O O . GLY B 2 171 ? 11.759 -18.375 -34.146 1.00 43.86 172 GLY A O 1
ATOM 1417 N N . SER B 2 172 ? 12.512 -17.415 -32.263 1.00 48.54 173 SER A N 1
ATOM 1418 C CA . SER B 2 172 ? 13.848 -17.988 -32.371 1.00 49.90 173 SER A CA 1
ATOM 1419 C C . SER B 2 172 ? 13.945 -19.123 -31.367 1.00 56.05 173 SER A C 1
ATOM 1420 O O . SER B 2 172 ? 13.277 -19.094 -30.342 1.00 72.87 173 SER A O 1
ATOM 1423 N N . HIS B 2 173 ? 14.761 -20.125 -31.670 1.00 48.66 174 HIS A N 1
ATOM 1424 C CA . HIS B 2 173 ? 14.954 -21.276 -30.785 1.00 39.18 174 HIS A CA 1
ATOM 1425 C C . HIS B 2 173 ? 13.702 -22.131 -30.568 1.00 36.98 174 HIS A C 1
ATOM 1426 O O . HIS B 2 173 ? 12.592 -21.624 -30.418 1.00 36.42 174 HIS A O 1
ATOM 1433 N N . ASP B 2 174 ? 13.901 -23.442 -30.539 1.00 46.27 175 ASP A N 1
ATOM 1434 C CA . ASP B 2 174 ? 12.850 -24.360 -30.132 1.00 40.62 175 ASP A CA 1
ATOM 1435 C C . ASP B 2 174 ? 12.974 -24.594 -28.633 1.00 39.77 175 ASP A C 1
ATOM 1436 O O . ASP B 2 174 ? 13.247 -25.706 -28.184 1.00 31.89 175 ASP A O 1
ATOM 1441 N N . LEU B 2 175 ? 12.779 -23.526 -27.865 1.00 44.15 176 LEU A N 1
ATOM 1442 C CA . LEU B 2 175 ? 12.969 -23.563 -26.419 1.00 33.80 176 LEU A CA 1
ATOM 1443 C C . LEU B 2 175 ? 11.726 -23.117 -25.659 1.00 31.38 176 LEU A C 1
ATOM 1444 O O . LEU B 2 175 ? 11.754 -22.129 -24.930 1.00 32.55 176 LEU A O 1
ATOM 1449 N N . VAL B 2 176 ? 10.638 -23.858 -25.822 1.00 25.21 177 VAL A N 1
ATOM 1450 C CA . VAL B 2 176 ? 9.402 -23.549 -25.124 1.00 26.20 177 VAL A CA 1
ATOM 1451 C C . VAL B 2 176 ? 8.953 -24.720 -24.256 1.00 33.77 177 VAL A C 1
ATOM 1452 O O . VAL B 2 176 ? 8.873 -25.854 -24.722 1.00 29.37 177 VAL A O 1
ATOM 1456 N N . SER B 2 177 ? 8.669 -24.433 -22.991 1.00 32.27 178 SER A N 1
ATOM 1457 C CA . SER B 2 177 ? 8.182 -25.431 -22.051 1.00 32.32 178 SER A CA 1
ATOM 1458 C C . SER B 2 177 ? 6.771 -25.103 -21.568 1.00 25.42 178 SER A C 1
ATOM 1459 O O . SER B 2 177 ? 6.336 -23.956 -21.625 1.00 22.46 178 SER A O 1
ATOM 1462 N N . TRP B 2 178 ? 6.063 -26.121 -21.091 1.00 27.46 179 TRP A N 1
ATOM 1463 C CA . TRP B 2 178 ? 4.700 -25.951 -20.586 1.00 22.03 179 TRP A CA 1
ATOM 1464 C C . TRP B 2 178 ? 4.545 -26.533 -19.186 1.00 31.84 179 TRP A C 1
ATOM 1465 O O . TRP B 2 178 ? 5.103 -27.580 -18.873 1.00 34.47 179 TRP A O 1
ATOM 1476 N N . TYR B 2 179 ? 3.773 -25.852 -18.347 1.00 33.02 180 TYR A N 1
ATOM 1477 C CA . TYR B 2 179 ? 3.626 -26.248 -16.954 1.00 25.49 180 TYR A CA 1
ATOM 1478 C C . TYR B 2 179 ? 2.163 -26.292 -16.533 1.00 34.79 180 TYR A C 1
ATOM 1479 O O . TYR B 2 179 ? 1.392 -25.388 -16.840 1.00 24.54 180 TYR A O 1
ATOM 1488 N N . GLN B 2 180 ? 1.792 -27.361 -15.835 1.00 29.02 181 GLN A N 1
ATOM 1489 C CA . GLN B 2 180 ? 0.430 -27.533 -15.349 1.00 26.21 181 GLN A CA 1
ATOM 1490 C C . GLN B 2 180 ? 0.353 -27.196 -13.865 1.00 25.93 181 GLN A C 1
ATOM 1491 O O . GLN B 2 180 ? 1.131 -27.705 -13.071 1.00 25.28 181 GLN A O 1
ATOM 1497 N N . GLN B 2 181 ? -0.594 -26.345 -13.486 1.00 33.16 182 GLN A N 1
ATOM 1498 C CA . GLN B 2 181 ? -0.749 -25.985 -12.082 1.00 22.83 182 GLN A CA 1
ATOM 1499 C C . GLN B 2 181 ? -2.169 -26.161 -11.553 1.00 30.56 182 GLN A C 1
ATOM 1500 O O . GLN B 2 181 ? -3.085 -25.425 -11.931 1.00 30.63 182 GLN A O 1
ATOM 1506 N N . TYR B 2 182 ? -2.339 -27.146 -10.676 1.00 28.02 183 TYR A N 1
ATOM 1507 C CA . TYR B 2 182 ? -3.584 -27.308 -9.934 1.00 29.47 183 TYR A CA 1
ATOM 1508 C C . TYR B 2 182 ? -3.653 -26.251 -8.835 1.00 38.36 183 TYR A C 1
ATOM 1509 O O . TYR B 2 182 ? -2.618 -25.806 -8.341 1.00 39.01 183 TYR A O 1
ATOM 1518 N N . PRO B 2 183 ? -4.875 -25.843 -8.453 1.00 37.33 184 PRO A N 1
ATOM 1519 C CA . PRO B 2 183 ? -5.079 -24.806 -7.434 1.00 38.26 184 PRO A CA 1
ATOM 1520 C C . PRO B 2 183 ? -4.323 -25.073 -6.139 1.00 36.75 184 PRO A C 1
ATOM 1521 O O . PRO B 2 183 ? -4.422 -26.165 -5.582 1.00 40.31 184 PRO A O 1
ATOM 1525 N N . GLY B 2 184 ? -3.572 -24.077 -5.677 1.00 30.07 185 GLY A N 1
ATOM 1526 C CA . GLY B 2 184 ? -2.810 -24.194 -4.445 1.00 38.57 185 GLY A CA 1
ATOM 1527 C C . GLY B 2 184 ? -1.664 -25.189 -4.513 1.00 35.18 185 GLY A C 1
ATOM 1528 O O . GLY B 2 184 ? -1.171 -25.641 -3.482 1.00 33.08 185 GLY A O 1
ATOM 1529 N N . LYS B 2 185 ? -1.240 -25.526 -5.728 1.00 36.89 186 LYS A N 1
ATOM 1530 C CA . LYS B 2 185 ? -0.160 -26.487 -5.928 1.00 34.17 186 LYS A CA 1
ATOM 1531 C C . LYS B 2 185 ? 0.986 -25.905 -6.744 1.00 32.27 186 LYS A C 1
ATOM 1532 O O . LYS B 2 185 ? 0.841 -24.880 -7.412 1.00 38.37 186 LYS A O 1
ATOM 1538 N N . VAL B 2 186 ? 2.125 -26.584 -6.679 1.00 35.75 187 VAL A N 1
ATOM 1539 C CA . VAL B 2 186 ? 3.319 -26.204 -7.415 1.00 32.17 187 VAL A CA 1
ATOM 1540 C C . VAL B 2 186 ? 3.151 -26.563 -8.889 1.00 34.50 187 VAL A C 1
ATOM 1541 O O . VAL B 2 186 ? 2.588 -27.610 -9.207 1.00 35.67 187 VAL A O 1
ATOM 1545 N N . PRO B 2 187 ? 3.619 -25.687 -9.796 1.00 37.31 188 PRO A N 1
ATOM 1546 C CA . PRO B 2 187 ? 3.620 -26.002 -11.229 1.00 35.29 188 PRO A CA 1
ATOM 1547 C C . PRO B 2 187 ? 4.374 -27.296 -11.550 1.00 37.54 188 PRO A C 1
ATOM 1548 O O . PRO B 2 187 ? 5.366 -27.620 -10.897 1.00 30.41 188 PRO A O 1
ATOM 1552 N N . LYS B 2 188 ? 3.898 -28.018 -12.560 1.00 36.29 189 LYS A N 1
ATOM 1553 C CA . LYS B 2 188 ? 4.501 -29.276 -12.979 1.00 34.69 189 LYS A CA 1
ATOM 1554 C C . LYS B 2 188 ? 4.990 -29.233 -14.424 1.00 34.84 189 LYS A C 1
ATOM 1555 O O . LYS B 2 188 ? 4.261 -28.837 -15.332 1.00 34.99 189 LYS A O 1
ATOM 1561 N N . TYR B 2 189 ? 6.238 -29.648 -14.605 1.00 32.29 190 TYR A N 1
ATOM 1562 C CA . TYR B 2 189 ? 6.887 -29.807 -15.902 1.00 28.89 190 TYR A CA 1
ATOM 1563 C C . TYR B 2 189 ? 6.082 -30.755 -16.790 1.00 28.08 190 TYR A C 1
ATOM 1564 O O . TYR B 2 189 ? 5.897 -31.923 -16.440 1.00 27.36 190 TYR A O 1
ATOM 1573 N N . MET B 2 190 ? 5.620 -30.270 -17.942 1.00 27.58 191 MET A N 1
ATOM 1574 C CA . MET B 2 190 ? 4.729 -31.061 -18.801 1.00 34.95 191 MET A CA 1
ATOM 1575 C C . MET B 2 190 ? 5.245 -31.271 -20.222 1.00 37.88 191 MET A C 1
ATOM 1576 O O . MET B 2 190 ? 5.100 -32.352 -20.786 1.00 40.12 191 MET A O 1
ATOM 1581 N N . ILE B 2 191 ? 5.809 -30.220 -20.804 1.00 31.53 192 ILE A N 1
ATOM 1582 C CA . ILE B 2 191 ? 6.373 -30.263 -22.147 1.00 29.65 192 ILE A CA 1
ATOM 1583 C C . ILE B 2 191 ? 7.626 -29.398 -22.124 1.00 33.74 192 ILE A C 1
ATOM 1584 O O . ILE B 2 191 ? 7.669 -28.404 -21.405 1.00 37.88 192 ILE A O 1
ATOM 1589 N N . TYR B 2 192 ? 8.651 -29.776 -22.881 1.00 29.27 193 TYR A N 1
ATOM 1590 C CA . TYR B 2 192 ? 9.826 -28.917 -23.022 1.00 34.66 193 TYR A CA 1
ATOM 1591 C C . TYR B 2 192 ? 10.412 -28.963 -24.425 1.00 32.32 193 TYR A C 1
ATOM 1592 O O . TYR B 2 192 ? 10.168 -29.905 -25.179 1.00 31.02 193 TYR A O 1
ATOM 1601 N N . GLU B 2 193 ? 11.202 -27.945 -24.752 1.00 33.33 194 GLU A N 1
ATOM 1602 C CA . GLU B 2 193 ? 11.757 -27.779 -26.094 1.00 35.94 194 GLU A CA 1
ATOM 1603 C C . GLU B 2 193 ? 10.702 -27.991 -27.180 1.00 34.40 194 GLU A C 1
ATOM 1604 O O . GLU B 2 193 ? 10.887 -28.781 -28.107 1.00 27.16 194 GLU A O 1
ATOM 1610 N N . VAL B 2 194 ? 9.591 -27.275 -27.021 1.00 34.21 195 VAL A N 1
ATOM 1611 C CA . VAL B 2 194 ? 8.461 -27.297 -27.947 1.00 22.86 195 VAL A CA 1
ATOM 1612 C C . VAL B 2 194 ? 7.632 -28.582 -27.903 1.00 36.77 195 VAL A C 1
ATOM 1613 O O . VAL B 2 194 ? 6.440 -28.534 -27.610 1.00 36.03 195 VAL A O 1
ATOM 1617 N N . ASN B 2 195 ? 8.251 -29.726 -28.183 1.00 49.35 196 ASN A N 1
ATOM 1618 C CA . ASN B 2 195 ? 7.481 -30.961 -28.345 1.00 39.21 196 ASN A CA 1
ATOM 1619 C C . ASN B 2 195 ? 7.960 -32.181 -27.552 1.00 37.30 196 ASN A C 1
ATOM 1620 O O . ASN B 2 195 ? 7.440 -33.280 -27.739 1.00 37.79 196 ASN A O 1
ATOM 1625 N N . LYS B 2 196 ? 8.934 -31.998 -26.667 1.00 32.29 197 LYS A N 1
ATOM 1626 C CA . LYS B 2 196 ? 9.482 -33.135 -25.923 1.00 35.29 197 LYS A CA 1
ATOM 1627 C C . LYS B 2 196 ? 8.771 -33.378 -24.592 1.00 35.88 197 LYS A C 1
ATOM 1628 O O . LYS B 2 196 ? 8.440 -32.443 -23.865 1.00 35.22 197 LYS A O 1
ATOM 1634 N N . ARG B 2 197 ? 8.534 -34.648 -24.289 1.00 32.51 198 ARG A N 1
ATOM 1635 C CA . ARG B 2 197 ? 7.815 -35.021 -23.084 1.00 33.26 198 ARG A CA 1
ATOM 1636 C C . ARG B 2 197 ? 8.762 -35.486 -21.993 1.00 36.88 198 ARG A C 1
ATOM 1637 O O . ARG B 2 197 ? 9.635 -36.322 -22.233 1.00 36.94 198 ARG A O 1
ATOM 1645 N N . PRO B 2 198 ? 8.591 -34.936 -20.785 1.00 29.85 199 PRO A N 1
ATOM 1646 C CA . PRO B 2 198 ? 9.301 -35.427 -19.604 1.00 32.90 199 PRO A CA 1
ATOM 1647 C C . PRO B 2 198 ? 8.756 -36.785 -19.177 1.00 37.96 199 PRO A C 1
ATOM 1648 O O . PRO B 2 1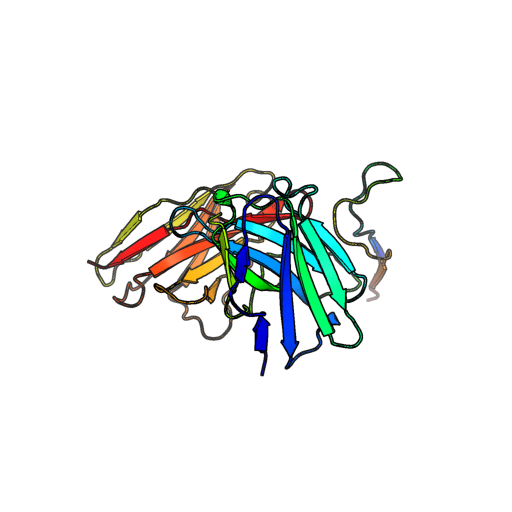98 ? 7.604 -37.093 -19.478 1.00 33.41 199 PRO A O 1
ATOM 1652 N N . SER B 2 199 ? 9.569 -37.577 -18.484 1.00 40.23 200 SER A N 1
ATOM 1653 C CA . SER B 2 199 ? 9.162 -38.913 -18.059 1.00 49.24 200 SER A CA 1
ATOM 1654 C C . SER B 2 199 ? 7.951 -38.867 -17.131 1.00 50.53 200 SER A C 1
ATOM 1655 O O . SER B 2 199 ? 7.903 -38.069 -16.196 1.00 51.78 200 SER A O 1
ATOM 1658 N N . GLY B 2 200 ? 6.970 -39.720 -17.410 1.00 49.00 201 GLY A N 1
ATOM 1659 C CA . GLY B 2 200 ? 5.765 -39.787 -16.606 1.00 46.91 201 GLY A CA 1
ATOM 1660 C C . GLY B 2 200 ? 4.576 -39.095 -17.248 1.00 52.55 201 GLY A C 1
ATOM 1661 O O . GLY B 2 200 ? 3.439 -39.292 -16.826 1.00 60.28 201 GLY A O 1
ATOM 1662 N N . VAL B 2 201 ? 4.836 -38.283 -18.269 1.00 45.09 202 VAL A N 1
ATOM 1663 C CA . VAL B 2 201 ? 3.781 -37.532 -18.944 1.00 37.53 202 VAL A CA 1
ATOM 1664 C C . VAL B 2 201 ? 3.220 -38.301 -20.135 1.00 38.10 202 VAL A C 1
ATOM 1665 O O . VAL B 2 201 ? 3.959 -38.688 -21.041 1.00 35.90 202 VAL A O 1
ATOM 1669 N N . SER B 2 202 ? 1.907 -38.520 -20.128 1.00 45.37 203 SER A N 1
ATOM 1670 C CA . SER B 2 202 ? 1.254 -39.284 -21.187 1.00 48.27 203 SER A CA 1
ATOM 1671 C C . SER B 2 202 ? 1.321 -38.573 -22.531 1.00 41.44 203 SER A C 1
ATOM 1672 O O . SER B 2 202 ? 1.460 -37.354 -22.599 1.00 41.41 203 SER A O 1
ATOM 1675 N N . ASN B 2 203 ? 1.204 -39.351 -23.599 1.00 51.89 204 ASN A N 1
ATOM 1676 C CA . ASN B 2 203 ? 1.254 -38.823 -24.956 1.00 55.10 204 ASN A CA 1
ATOM 1677 C C . ASN B 2 203 ? 0.030 -37.985 -25.325 1.00 50.23 204 ASN A C 1
ATOM 1678 O O . ASN B 2 203 ? -0.061 -37.468 -26.436 1.00 44.06 204 ASN A O 1
ATOM 1683 N N . ARG B 2 204 ? -0.905 -37.859 -24.389 1.00 54.61 205 ARG A N 1
ATOM 1684 C CA . ARG B 2 204 ? -2.089 -37.029 -24.577 1.00 49.31 205 ARG A CA 1
ATOM 1685 C C . AR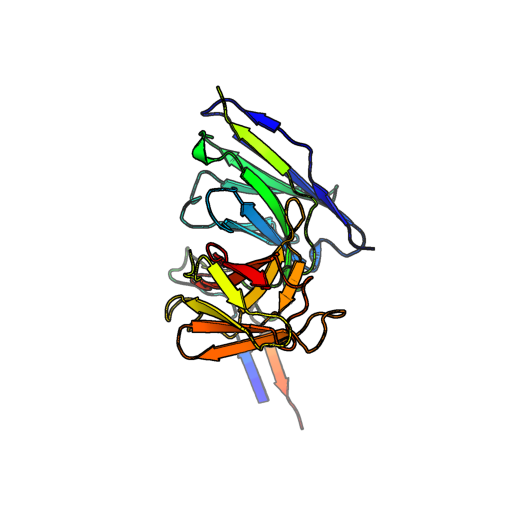G B 2 204 ? -1.695 -35.569 -24.757 1.00 45.00 205 ARG A C 1
ATOM 1686 O O . ARG B 2 204 ? -2.380 -34.802 -25.434 1.00 44.22 205 ARG A O 1
ATOM 1694 N N . PHE B 2 205 ? -0.582 -35.195 -24.140 1.00 38.18 206 PHE A N 1
ATOM 1695 C CA . PHE B 2 205 ? -0.068 -33.838 -24.231 1.00 34.43 206 PHE A CA 1
ATOM 1696 C C . PHE B 2 205 ? 1.002 -33.752 -25.305 1.00 39.45 206 PHE A C 1
ATOM 1697 O O . PHE B 2 205 ? 2.011 -34.454 -25.248 1.00 38.37 206 PHE A O 1
ATOM 1705 N N . SER B 2 206 ? 0.777 -32.894 -26.290 1.00 41.47 207 SER A N 1
ATOM 1706 C CA . SER B 2 206 ? 1.765 -32.689 -27.339 1.00 39.53 207 SER A CA 1
ATOM 1707 C C . SER B 2 206 ? 1.981 -31.201 -27.545 1.00 38.39 207 SER A C 1
ATOM 1708 O O . SER B 2 206 ? 1.148 -30.389 -27.161 1.00 34.52 207 SER A O 1
ATOM 1711 N N . GLY B 2 207 ? 3.104 -30.845 -28.152 1.00 35.15 208 GLY A N 1
ATOM 1712 C CA . GLY B 2 207 ? 3.434 -29.451 -28.358 1.00 37.90 208 GLY A CA 1
ATOM 1713 C C . GLY B 2 207 ? 3.883 -29.179 -29.774 1.00 38.49 208 GLY A C 1
ATOM 1714 O O . GLY B 2 207 ? 4.476 -30.039 -30.425 1.00 38.05 208 GLY A O 1
ATOM 1715 N N . SER B 2 208 ? 3.597 -27.976 -30.258 1.00 36.04 209 SER A N 1
ATOM 1716 C CA . SER B 2 208 ? 4.023 -27.589 -31.598 1.00 37.86 209 SER A CA 1
ATOM 1717 C C . SER B 2 208 ? 4.381 -26.112 -31.636 1.00 44.14 209 SER A C 1
ATOM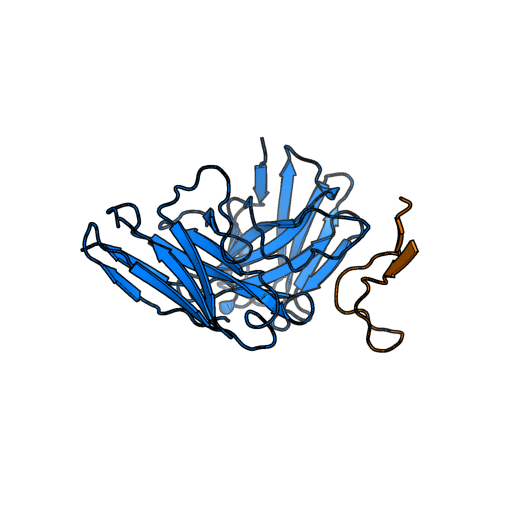 1718 O O . SER B 2 208 ? 4.198 -25.398 -30.656 1.00 45.29 209 SER A O 1
ATOM 1721 N N . LYS B 2 209 ? 4.901 -25.658 -32.768 1.00 44.80 210 LYS A N 1
ATOM 1722 C CA . LYS B 2 209 ? 5.258 -24.255 -32.911 1.00 49.77 210 LYS A CA 1
ATOM 1723 C C . LYS B 2 209 ? 5.149 -23.807 -34.357 1.00 49.83 210 LYS A C 1
ATOM 1724 O O . LYS B 2 209 ? 5.492 -24.546 -35.280 1.00 49.62 210 LYS A O 1
ATOM 1730 N N . SER B 2 210 ? 4.652 -22.590 -34.540 1.00 47.18 211 SER A N 1
ATOM 1731 C CA . SER B 2 210 ? 4.546 -21.986 -35.855 1.00 45.51 211 SER A CA 1
ATOM 1732 C C . SER B 2 210 ? 4.826 -20.495 -35.747 1.00 45.15 211 SER A C 1
ATOM 1733 O O . SER B 2 210 ? 4.151 -19.777 -35.004 1.00 41.19 211 SER A O 1
ATOM 1736 N N . GLY B 2 211 ? 5.830 -20.037 -36.488 1.00 52.23 212 GLY A N 1
ATOM 1737 C CA . GLY B 2 211 ? 6.245 -18.648 -36.440 1.00 40.61 212 GLY A CA 1
ATOM 1738 C C . GLY B 2 211 ? 6.572 -18.229 -35.024 1.00 38.97 212 GLY A C 1
ATOM 1739 O O . GLY B 2 211 ? 7.442 -18.811 -34.379 1.00 44.20 212 GLY A O 1
ATOM 1740 N N . ASN B 2 212 ? 5.845 -17.233 -34.532 1.00 35.40 213 ASN A N 1
ATOM 1741 C CA . ASN B 2 212 ? 6.065 -16.704 -33.192 1.00 36.22 213 ASN A CA 1
ATOM 1742 C C . ASN B 2 212 ? 5.073 -17.234 -32.151 1.00 33.71 213 ASN A C 1
ATOM 1743 O O . ASN B 2 212 ? 4.917 -16.649 -31.078 1.00 38.00 213 ASN A O 1
ATOM 1748 N N . THR B 2 213 ? 4.413 -18.347 -32.463 1.00 36.69 214 THR A N 1
ATOM 1749 C CA . THR B 2 213 ? 3.413 -18.909 -31.557 1.00 37.13 214 THR A CA 1
ATOM 1750 C C . THR B 2 213 ? 3.654 -20.386 -31.248 1.00 41.46 214 THR A C 1
ATOM 1751 O O . THR B 2 213 ? 3.805 -21.205 -32.151 1.00 41.08 214 THR A O 1
ATOM 1755 N N . ALA B 2 214 ? 3.689 -20.717 -29.962 1.00 25.94 215 ALA A N 1
ATOM 1756 C CA . ALA B 2 214 ? 3.834 -22.102 -29.542 1.00 39.67 215 ALA A CA 1
ATOM 1757 C C . ALA B 2 214 ? 2.493 -22.606 -29.028 1.00 38.16 215 ALA A C 1
ATOM 1758 O O . ALA B 2 214 ? 1.728 -21.851 -28.443 1.00 50.37 215 ALA A O 1
ATOM 1760 N N . SER B 2 215 ? 2.204 -23.881 -29.253 1.00 40.50 216 SER A N 1
ATOM 1761 C CA . SER B 2 215 ? 0.916 -24.444 -28.860 1.00 42.58 216 SER A CA 1
ATOM 1762 C C . SER B 2 215 ? 1.045 -25.729 -28.046 1.00 42.19 216 SER A C 1
ATOM 1763 O O . SER B 2 215 ? 1.919 -26.560 -28.304 1.00 38.79 216 SER A O 1
ATOM 1766 N N . LEU B 2 216 ? 0.167 -25.869 -27.057 1.00 37.12 217 LEU A N 1
ATOM 1767 C CA . LEU B 2 216 ? 0.027 -27.106 -26.304 1.00 32.11 217 LEU A CA 1
ATOM 1768 C C . LEU B 2 216 ? -1.329 -27.736 -26.607 1.00 48.75 217 LEU A C 1
ATOM 1769 O O . LEU B 2 216 ? -2.370 -27.159 -26.305 1.00 54.91 217 LEU A O 1
ATOM 1774 N N . THR B 2 217 ? -1.311 -28.917 -27.213 1.00 44.72 218 THR A N 1
ATOM 1775 C CA . THR B 2 217 ? -2.532 -29.646 -27.522 1.00 35.78 218 THR A CA 1
ATOM 1776 C C . THR B 2 217 ? -2.748 -30.788 -26.532 1.00 43.12 218 THR A C 1
ATOM 1777 O O . THR B 2 217 ? -1.876 -31.644 -26.345 1.00 40.66 218 THR A O 1
ATOM 1781 N N . ILE B 2 218 ? -3.916 -30.782 -25.895 1.00 35.46 219 ILE A N 1
ATOM 1782 C CA . ILE B 2 218 ? -4.324 -31.854 -25.000 1.00 33.18 219 ILE A CA 1
ATOM 1783 C C . ILE B 2 218 ? -5.423 -32.674 -25.657 1.00 37.99 219 ILE A C 1
ATOM 1784 O O . ILE B 2 218 ? -6.553 -32.209 -25.800 1.00 39.18 219 ILE A O 1
ATOM 1789 N N . SER B 2 219 ? -5.096 -33.895 -26.058 1.00 38.02 220 SER A N 1
ATOM 1790 C CA . SER B 2 219 ? -6.095 -34.777 -26.644 1.00 44.19 220 SER A CA 1
ATOM 1791 C C . SER B 2 219 ? -6.734 -35.628 -25.552 1.00 49.14 220 SER A C 1
ATOM 1792 O O . SER B 2 219 ? -6.172 -35.772 -24.464 1.00 38.90 220 SER A O 1
ATOM 1795 N N . GLY B 2 220 ? -7.907 -36.182 -25.853 1.00 48.20 221 GLY A N 1
ATOM 1796 C CA . GLY B 2 220 ? -8.630 -37.032 -24.924 1.00 43.61 221 GLY A CA 1
ATOM 1797 C C . GLY B 2 220 ? -8.846 -36.357 -23.588 1.00 45.54 221 GLY A C 1
ATOM 1798 O O . GLY B 2 220 ? -8.423 -36.868 -22.552 1.00 51.00 221 GLY A O 1
ATOM 1799 N N . LEU B 2 221 ? -9.506 -35.204 -23.618 1.00 40.25 222 LEU A N 1
ATOM 1800 C CA . LEU B 2 221 ? -9.655 -34.363 -22.435 1.00 41.53 222 LEU A CA 1
ATOM 1801 C C . LEU B 2 221 ? -10.377 -35.086 -21.296 1.00 36.71 222 LEU A C 1
ATOM 1802 O O . LEU B 2 221 ? -11.573 -35.365 -21.381 1.00 41.82 222 LEU A O 1
ATOM 1807 N N . ARG B 2 222 ? -9.630 -35.404 -20.245 1.00 36.62 223 ARG A N 1
ATOM 1808 C CA . ARG B 2 222 ? -10.194 -35.967 -19.027 1.00 39.39 223 ARG A CA 1
ATOM 1809 C C . ARG B 2 222 ? -10.566 -34.810 -18.110 1.00 43.06 223 ARG A C 1
ATOM 1810 O O . ARG B 2 222 ? -10.059 -33.699 -18.271 1.00 33.33 223 ARG A O 1
ATOM 1818 N N . ALA B 2 223 ? -11.440 -35.073 -17.143 1.00 43.63 224 ALA A N 1
ATOM 1819 C CA . ALA B 2 223 ? -11.811 -34.067 -16.151 1.00 34.19 224 ALA A CA 1
ATOM 1820 C C . ALA B 2 223 ? -10.605 -33.553 -15.364 1.00 42.07 224 ALA A C 1
ATOM 1821 O O . ALA B 2 223 ? -10.528 -32.368 -15.028 1.00 38.43 224 ALA A O 1
ATOM 1823 N N . GLU B 2 224 ? -9.662 -34.445 -15.075 1.00 33.67 225 GLU A N 1
ATOM 1824 C CA . GLU B 2 224 ? -8.494 -34.075 -14.282 1.00 35.63 225 GLU A CA 1
ATOM 1825 C C . GLU B 2 224 ? -7.417 -33.352 -15.096 1.00 40.78 225 GLU A C 1
ATOM 1826 O O . GLU B 2 224 ? -6.265 -33.264 -14.676 1.00 51.20 225 GLU A O 1
ATOM 1832 N N . ASP B 2 225 ? -7.800 -32.839 -16.262 1.00 45.07 226 ASP A N 1
ATOM 1833 C CA . ASP B 2 225 ? -6.924 -31.972 -17.041 1.00 42.78 226 ASP A CA 1
ATOM 1834 C C . ASP B 2 225 ? -7.230 -30.524 -16.701 1.00 43.68 226 ASP A C 1
ATOM 1835 O O . ASP B 2 225 ? -6.463 -29.620 -17.030 1.00 41.48 226 ASP A O 1
ATOM 1840 N N . GLU B 2 226 ? -8.367 -30.317 -16.045 1.00 38.36 227 GLU A N 1
ATOM 1841 C CA . GLU B 2 226 ? -8.785 -28.992 -15.607 1.00 42.31 227 GLU A CA 1
ATOM 1842 C C . GLU B 2 226 ? -7.764 -28.386 -14.643 1.00 44.82 227 GLU A C 1
ATOM 1843 O O . GLU B 2 226 ? -7.606 -28.850 -13.512 1.00 45.02 227 GLU A O 1
ATOM 1849 N N . ALA B 2 227 ? -7.066 -27.355 -15.112 1.00 42.63 228 ALA A N 1
ATOM 1850 C CA . ALA B 2 227 ? -6.003 -26.715 -14.346 1.00 33.17 228 ALA A CA 1
ATOM 1851 C C . ALA B 2 227 ? -5.546 -25.436 -15.043 1.00 32.52 228 ALA A C 1
ATOM 1852 O O . ALA B 2 227 ? -6.114 -25.038 -16.058 1.00 29.09 228 ALA A O 1
ATOM 1854 N N . ASP B 2 228 ? -4.520 -24.796 -14.491 1.00 41.33 229 ASP A N 1
ATOM 1855 C CA . ASP B 2 228 ? -3.889 -23.652 -15.142 1.00 43.51 229 ASP A CA 1
ATOM 1856 C C . ASP B 2 228 ? -2.649 -24.108 -15.904 1.00 35.85 229 ASP A C 1
ATOM 1857 O O . ASP B 2 228 ? -1.814 -24.834 -15.368 1.00 35.16 229 ASP A O 1
ATOM 1862 N N . TYR B 2 229 ? -2.529 -23.682 -17.155 1.00 35.46 230 TYR A N 1
ATOM 1863 C CA . TYR B 2 229 ? -1.371 -24.048 -17.965 1.00 34.48 230 TYR A CA 1
ATOM 1864 C C . TYR B 2 229 ? -0.560 -22.821 -18.370 1.00 34.20 230 TYR A C 1
ATOM 1865 O O . TYR B 2 229 ? -1.110 -21.835 -18.857 1.00 40.47 230 TYR A O 1
ATOM 1874 N N . TYR B 2 230 ? 0.751 -22.895 -18.159 1.00 31.12 231 TYR A N 1
ATOM 1875 C CA . TYR B 2 230 ? 1.651 -21.777 -18.427 1.00 30.50 231 TYR A CA 1
ATOM 1876 C C . TYR B 2 230 ? 2.705 -22.150 -19.453 1.00 29.11 231 TYR A C 1
ATOM 1877 O O . TYR B 2 230 ? 3.275 -23.233 -19.403 1.00 34.47 231 TYR A O 1
ATOM 1886 N N . CYS B 2 231 ? 2.976 -21.248 -20.386 1.00 31.48 232 CYS A N 1
ATOM 1887 C CA . CYS B 2 231 ? 4.102 -21.447 -21.288 1.00 27.68 232 CYS A CA 1
ATOM 1888 C C . CYS B 2 231 ? 5.293 -20.600 -20.837 1.00 25.95 232 CYS A C 1
ATOM 1889 O O . CYS B 2 231 ? 5.128 -19.474 -20.381 1.00 35.24 232 CYS A O 1
ATOM 1892 N N . CYS B 2 232 ? 6.488 -21.162 -20.941 1.00 33.66 233 CYS A N 1
ATOM 1893 C CA . CYS B 2 232 ? 7.717 -20.410 -20.717 1.00 33.40 233 CYS A CA 1
ATOM 1894 C C . CYS B 2 232 ? 8.601 -20.600 -21.937 1.00 35.40 233 CYS A C 1
ATOM 1895 O O . CYS B 2 232 ? 8.491 -21.601 -22.630 1.00 40.33 233 CYS A O 1
ATOM 1898 N N . SER B 2 233 ? 9.473 -19.641 -22.205 1.00 31.85 234 SER A N 1
ATOM 1899 C CA . SER B 2 233 ? 10.283 -19.691 -23.410 1.00 23.96 234 SER A CA 1
ATOM 1900 C C . SER B 2 233 ? 11.572 -18.912 -23.231 1.00 36.99 234 SER A C 1
ATOM 1901 O O . SER B 2 233 ? 11.674 -18.069 -22.341 1.00 36.77 234 SER A O 1
ATOM 1904 N N . PHE B 2 234 ? 12.555 -19.209 -24.077 1.00 25.64 235 PHE A N 1
ATOM 1905 C CA . PHE B 2 234 ? 13.691 -18.323 -24.265 1.00 30.55 235 PHE A CA 1
ATOM 1906 C C . PHE B 2 234 ? 13.131 -16.928 -24.497 1.00 34.89 235 PHE A C 1
ATOM 1907 O O . PHE B 2 234 ? 12.233 -16.750 -25.316 1.00 27.92 235 PHE A O 1
ATOM 1915 N N . GLY B 2 235 ? 13.643 -15.946 -23.764 1.00 31.02 236 GLY A N 1
ATOM 1916 C CA . GLY B 2 235 ? 13.062 -14.617 -23.784 1.00 26.89 236 GLY A CA 1
ATOM 1917 C C . GLY B 2 235 ? 13.856 -13.613 -24.588 1.00 32.81 236 GLY A C 1
ATOM 1918 O O . GLY B 2 235 ? 13.420 -12.482 -24.788 1.00 38.92 236 GLY A O 1
ATOM 1919 N N . GLY B 2 236 ? 15.023 -14.030 -25.059 1.00 38.76 237 GLY A N 1
ATOM 1920 C CA . GLY B 2 236 ? 15.930 -13.118 -25.725 1.00 39.62 237 GLY A CA 1
ATOM 1921 C C . GLY B 2 236 ? 16.948 -12.603 -24.732 1.00 37.49 237 GLY A C 1
ATOM 1922 O O . GLY B 2 236 ? 16.621 -12.366 -23.568 1.00 40.66 237 GLY A O 1
ATOM 1923 N N . SER B 2 237 ? 18.182 -12.435 -25.195 1.00 41.53 238 SER A N 1
ATOM 1924 C CA . SER B 2 237 ? 19.276 -11.957 -24.352 1.00 38.29 238 SER A CA 1
ATOM 1925 C C . SER B 2 237 ? 19.447 -12.789 -23.087 1.00 31.52 238 SER A C 1
ATOM 1926 O O . SER B 2 237 ? 19.541 -12.245 -21.986 1.00 28.32 238 SER A O 1
ATOM 1929 N N . ALA B 2 238 ? 19.479 -14.108 -23.267 1.00 29.64 239 ALA A N 1
ATOM 1930 C CA . ALA B 2 238 ? 19.675 -15.062 -22.178 1.00 26.50 239 ALA A CA 1
ATOM 1931 C C . ALA B 2 238 ? 18.678 -14.907 -21.033 1.00 26.76 239 ALA A C 1
ATOM 1932 O O . ALA B 2 238 ? 18.987 -15.205 -19.877 1.00 27.82 239 ALA A O 1
ATOM 1934 N N . THR B 2 239 ? 17.479 -14.440 -21.350 1.00 23.17 240 THR A N 1
ATOM 1935 C CA . THR B 2 239 ? 16.424 -14.400 -20.354 1.00 26.58 240 THR A CA 1
ATOM 1936 C C . THR B 2 239 ? 15.407 -15.477 -20.659 1.00 23.14 240 THR A C 1
ATOM 1937 O O . THR B 2 239 ? 15.468 -16.120 -21.701 1.00 25.64 240 THR A O 1
ATOM 1941 N N . VAL B 2 240 ? 14.471 -15.661 -19.736 1.00 29.83 241 VAL A N 1
ATOM 1942 C CA . VAL B 2 240 ? 13.328 -16.528 -19.947 1.00 22.11 241 VAL A CA 1
ATOM 1943 C C . VAL B 2 240 ? 12.080 -15.687 -19.721 1.00 26.05 241 VAL A C 1
ATOM 1944 O O . VAL B 2 240 ? 12.034 -14.888 -18.790 1.00 31.48 241 VAL A O 1
ATOM 1948 N N . VAL B 2 241 ? 11.081 -15.857 -20.582 1.00 29.05 242 VAL A N 1
ATOM 1949 C CA . VAL B 2 241 ? 9.812 -15.146 -20.451 1.00 31.24 242 VAL A CA 1
ATOM 1950 C C . VAL B 2 241 ? 8.647 -16.135 -20.315 1.00 35.62 242 VAL A C 1
ATOM 1951 O O . VAL B 2 241 ? 8.607 -17.156 -20.994 1.00 31.71 242 VAL A O 1
ATOM 1955 N N . CYS B 2 242 ? 7.712 -15.843 -19.417 1.00 34.66 243 CYS A N 1
ATOM 1956 C CA . CYS B 2 242 ? 6.580 -16.736 -19.198 1.00 32.08 243 CYS A CA 1
ATOM 1957 C C . CYS B 2 242 ? 5.244 -16.055 -19.494 1.00 39.53 243 CYS A C 1
ATOM 1958 O O . CYS B 2 242 ? 5.153 -14.829 -19.517 1.00 39.60 243 CYS A O 1
ATOM 1961 N N . GLY B 2 243 ? 4.210 -16.862 -19.720 1.00 37.24 244 GLY A N 1
ATOM 1962 C CA . GLY B 2 243 ? 2.896 -16.346 -20.056 1.00 33.64 244 GLY A CA 1
ATOM 1963 C C . GLY B 2 243 ? 2.032 -16.032 -18.847 1.00 28.47 244 GLY A C 1
ATOM 1964 O O . GLY B 2 243 ? 2.382 -16.358 -17.712 1.00 24.93 244 GLY A O 1
ATOM 1965 N N . GLY B 2 244 ? 0.890 -15.403 -19.100 1.00 35.45 245 GLY A N 1
ATOM 1966 C CA . GLY B 2 244 ? -0.032 -15.024 -18.044 1.00 37.94 245 GLY A CA 1
ATOM 1967 C C . GLY B 2 244 ? -0.903 -16.170 -17.564 1.00 37.84 245 GLY A C 1
ATOM 1968 O O . GLY B 2 244 ? -1.593 -16.051 -16.553 1.00 38.43 245 GLY A O 1
ATOM 1969 N N . GLY B 2 245 ? -0.879 -17.282 -18.290 1.00 32.12 246 GLY A N 1
ATOM 1970 C CA . GLY B 2 245 ? -1.605 -18.466 -17.873 1.00 25.22 246 GLY A CA 1
ATOM 1971 C C . GLY B 2 245 ? -2.919 -18.713 -18.584 1.00 32.35 246 GLY A C 1
ATOM 1972 O O . GLY B 2 245 ? -3.570 -17.788 -19.071 1.00 27.19 246 GLY A O 1
ATOM 1973 N N . THR B 2 246 ? -3.310 -19.981 -18.630 1.00 31.14 247 THR A N 1
ATOM 1974 C CA . THR B 2 246 ? -4.550 -20.387 -19.270 1.00 37.41 247 THR A CA 1
ATOM 1975 C C . THR B 2 246 ? -5.331 -21.356 -18.386 1.00 36.83 247 THR A C 1
ATOM 1976 O O . THR B 2 246 ? -4.869 -22.456 -18.098 1.00 37.38 247 THR A O 1
ATOM 1980 N N . LYS B 2 247 ? -6.514 -20.937 -17.952 1.00 35.12 248 LYS A N 1
ATOM 1981 C CA . LYS B 2 247 ? -7.399 -21.805 -17.192 1.00 38.06 248 LYS A CA 1
ATOM 1982 C C . LYS B 2 247 ? -8.142 -22.726 -18.154 1.00 40.14 248 LYS A C 1
ATOM 1983 O O . LYS B 2 247 ? -8.796 -22.263 -19.088 1.00 30.50 248 LYS A O 1
ATOM 1989 N N . VAL B 2 248 ? -8.030 -24.029 -17.935 1.00 41.19 249 VAL A N 1
ATOM 1990 C CA . VAL B 2 248 ? -8.722 -24.995 -18.779 1.00 45.28 249 VAL A CA 1
ATOM 1991 C C . VAL B 2 248 ? -9.944 -25.551 -18.068 1.00 44.90 249 VAL A C 1
ATOM 1992 O O . VAL B 2 248 ? -9.838 -26.085 -16.967 1.00 49.58 249 VAL A O 1
ATOM 1996 N N . THR B 2 249 ? -11.104 -25.413 -18.700 1.00 38.88 250 THR A N 1
ATOM 1997 C CA . THR B 2 249 ? -12.347 -25.923 -18.137 1.00 45.32 250 THR A CA 1
ATOM 1998 C C . THR B 2 249 ? -12.859 -27.119 -18.931 1.00 42.56 250 THR A C 1
ATOM 1999 O O . THR B 2 249 ? -12.936 -27.080 -20.160 1.00 44.62 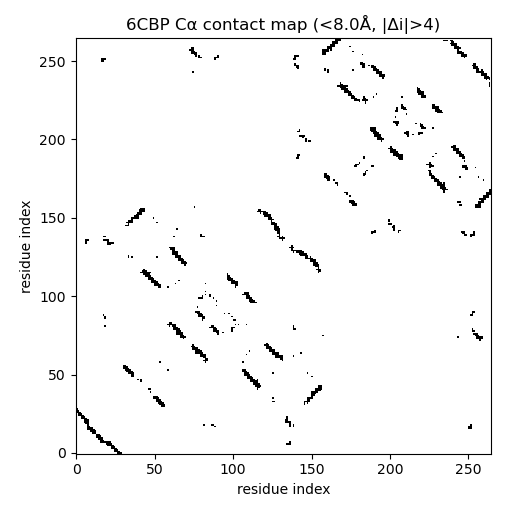250 THR A O 1
ATOM 2003 N N . VAL B 2 250 ? -13.194 -28.189 -18.219 1.00 44.90 251 VAL A N 1
ATOM 2004 C CA . VAL B 2 250 ? -13.763 -29.370 -18.849 1.00 44.15 251 VAL A CA 1
ATOM 2005 C C . VAL B 2 250 ? -15.253 -29.462 -18.556 1.00 45.74 251 VAL A C 1
ATOM 2006 O O . VAL B 2 250 ? -15.652 -29.701 -17.420 1.00 52.02 251 VAL A O 1
ATOM 2010 N N . HIS B 2 251 ? -16.067 -29.265 -19.589 1.00 51.71 252 HIS A N 1
ATOM 2011 C CA . HIS B 2 251 ? -17.518 -29.359 -19.464 1.00 57.03 252 HIS A CA 1
ATOM 2012 C C . HIS B 2 251 ? -17.970 -30.808 -19.319 1.00 61.53 252 HIS A C 1
ATOM 2013 O O . HIS B 2 251 ? -19.154 -31.083 -19.115 1.00 69.32 252 HIS A O 1
#

Radius of gyration: 19.05 Å; Cα contacts (8 Å, |Δi|>4): 729; chains: 2; bounding box: 56×40×46 Å

Secondary structure (DSSP, 8-state):
--EEEE---EEE-TT--EEEEEEEESS-GGGEEEEEEEE-TTS-EEEEEEE-TTT--EEE-GGGTTTEEEEEETTTTEEEEEE-S--GGG-EEEEEEEEEEP-SSS--TT------B---EEEEE---BB--SEEEE-TT--EEEEEE--TTTTTSSS-EEEEEE-TTS--EEEEBTTTBPPTT--TTEEEEEETTEEEEEE-S--GGG-SEEEEEEEEETTEEEEB--EEEEE-/-EEEE----BSSTT-B-S-----EEEE---